Protein AF-A0A815VWT4-F1 (afdb_monomer_lite)

Secondary structure (DSSP, 8-state):
-------SSS---------------------------S------HHHHHHHHHTT-TTEEEE-TT--S---GGGGSEEEEEEE-TTS-EEEEEEEEEETTT--EEE--TTS-SHHHHHHHHHHS-------------------------S--------HHHHHHHHHHHHHHHHHTT--GGGGG-HHHHHHHHHHTT----HHHHSPPHHHHHHHHHHHHT-

Foldseek 3Di:
DAAADDDPDDDRDDDDDDPDDDDDDDDDDDPDDDDDDDPDPDDDLVNQVVCVVNVPPQKWFDDVPPPDDDDPLCVQKGFIWGQDPVRDTHTDPQWMAGLQPRRIDGDDVPVDCVVSVVCSCVRPVPPDPDDDDDDDDDDDDPPVPPVGSIDPPPPPDDPVRVVVVVVVLVCVCVVVVHDPCVSVDPVSNVVVVVVVVDPDDPVVVDDDPVVVVVVVVVVVVD

Sequence (222 aa):
MTFVSFGSDDDIYLLSTTHLNDTSDSSTNCLVNDLTSSSSNCYTLEQLKYFFFKKDQSVCLDNKNSTKPLASWWRSFGYVTVKNKKNELEQINGFISCFKCYHVFRYESASGTKHFIEHADRCFPLSSSNPASDERNDSKLVQYKLNQVGFRRKAKLTFKQKNELKEVHAQWICTDFRPFTILEDYGFEHLANIAEHGLVDAKELLPSWHTVTHNVDDLAAK

Structure (mmCIF, N/CA/C/O backbone):
data_AF-A0A815VWT4-F1
#
_entry.id   AF-A0A815VWT4-F1
#
loop_
_atom_site.group_PDB
_atom_site.id
_atom_site.type_symbol
_atom_site.label_atom_id
_atom_site.label_alt_id
_atom_site.label_comp_id
_atom_site.label_asym_id
_atom_site.label_entity_id
_atom_site.label_seq_id
_atom_site.pdbx_PDB_ins_code
_atom_site.Cartn_x
_atom_site.Cartn_y
_atom_site.Cartn_z
_atom_site.occupancy
_atom_site.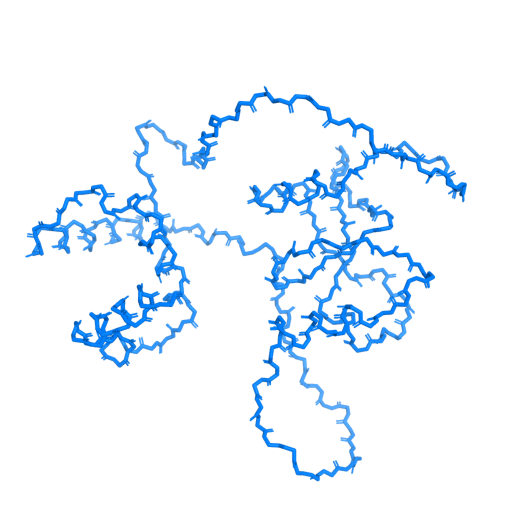B_iso_or_equiv
_atom_site.auth_seq_id
_atom_site.auth_comp_id
_atom_site.auth_asym_id
_atom_site.auth_atom_id
_atom_site.pdbx_PDB_model_num
ATOM 1 N N . MET A 1 1 ? -4.062 3.287 -10.348 1.00 41.12 1 MET A N 1
ATOM 2 C CA . MET A 1 1 ? -4.387 2.044 -11.042 1.00 41.12 1 MET A CA 1
ATOM 3 C C . MET A 1 1 ? -4.668 1.007 -9.971 1.00 41.12 1 MET A C 1
ATOM 5 O O . MET A 1 1 ? -3.753 0.407 -9.434 1.00 41.12 1 MET A O 1
ATOM 9 N N . THR A 1 2 ? -5.937 0.902 -9.571 1.00 32.56 2 THR A N 1
ATOM 10 C CA . THR A 1 2 ? -6.349 0.103 -8.411 1.00 32.56 2 THR A CA 1
ATOM 11 C C . THR A 1 2 ? -6.921 -1.222 -8.898 1.00 32.56 2 THR A C 1
ATOM 13 O O . THR A 1 2 ? -7.809 -1.224 -9.749 1.00 32.56 2 THR A O 1
ATOM 16 N N . PHE A 1 3 ? -6.436 -2.337 -8.358 1.00 40.53 3 PHE A N 1
ATOM 17 C CA . PHE A 1 3 ? -6.826 -3.682 -8.780 1.00 40.53 3 PHE A CA 1
ATOM 18 C C . PHE A 1 3 ? -8.197 -4.115 -8.250 1.00 40.53 3 PHE A C 1
ATOM 20 O O . PHE A 1 3 ? -8.562 -3.837 -7.102 1.00 40.53 3 PHE A O 1
ATOM 27 N N . VAL A 1 4 ? -8.946 -4.821 -9.100 1.00 36.34 4 VAL A N 1
ATOM 28 C CA . VAL A 1 4 ? -10.247 -5.433 -8.806 1.00 36.34 4 VAL A CA 1
ATOM 29 C C . VAL A 1 4 ? -10.156 -6.908 -9.199 1.00 36.34 4 VAL A C 1
ATOM 31 O O . VAL A 1 4 ? -9.892 -7.201 -10.359 1.00 36.34 4 VAL A O 1
ATOM 34 N N . SER A 1 5 ? -10.370 -7.813 -8.241 1.00 39.03 5 SER A N 1
ATOM 35 C CA . SER A 1 5 ? -10.549 -9.250 -8.496 1.00 39.03 5 SER A CA 1
ATOM 36 C C . SER A 1 5 ? -12.041 -9.559 -8.694 1.00 39.03 5 SER A C 1
ATOM 38 O O . SER A 1 5 ? -12.894 -8.873 -8.119 1.00 39.03 5 SER A O 1
ATOM 40 N N . PHE A 1 6 ? -12.354 -10.541 -9.543 1.00 39.56 6 PHE A N 1
ATOM 41 C CA . PHE A 1 6 ? -13.714 -10.881 -9.969 1.00 39.56 6 PHE A CA 1
ATOM 42 C C . PHE A 1 6 ? -14.210 -12.149 -9.273 1.00 39.56 6 PHE A C 1
ATOM 44 O O . PHE A 1 6 ? -13.951 -13.255 -9.732 1.00 39.56 6 PHE A O 1
ATOM 51 N N . GLY A 1 7 ? -14.959 -11.971 -8.184 1.00 34.47 7 GLY A N 1
ATOM 52 C CA . GLY A 1 7 ? -15.867 -12.992 -7.665 1.00 34.47 7 GLY A CA 1
ATOM 53 C C . GLY A 1 7 ? -17.255 -12.822 -8.280 1.00 34.47 7 GLY A C 1
ATOM 54 O O . GLY A 1 7 ? -17.713 -11.695 -8.478 1.00 34.47 7 GLY A O 1
ATOM 55 N N . SER A 1 8 ? -17.904 -13.933 -8.616 1.00 47.38 8 SER A N 1
ATOM 56 C CA . SER A 1 8 ? -19.340 -13.985 -8.889 1.00 47.38 8 SER A CA 1
ATOM 57 C C . SER A 1 8 ? -20.104 -13.673 -7.597 1.00 47.38 8 SER A C 1
ATOM 59 O O . SER A 1 8 ? -19.872 -14.338 -6.592 1.00 47.38 8 SER A O 1
ATOM 61 N N . ASP A 1 9 ? -21.001 -12.690 -7.671 1.00 47.34 9 ASP A N 1
ATOM 62 C CA . ASP A 1 9 ? -21.923 -12.176 -6.645 1.00 47.34 9 ASP A CA 1
ATOM 63 C C . ASP A 1 9 ? -21.444 -10.968 -5.807 1.00 47.34 9 ASP A C 1
ATOM 65 O O . ASP A 1 9 ? -20.288 -10.840 -5.410 1.00 47.34 9 ASP A O 1
ATOM 69 N N . ASP A 1 10 ? -22.382 -10.033 -5.619 1.00 49.41 10 ASP A N 1
ATOM 70 C CA . ASP A 1 10 ? -22.262 -8.567 -5.504 1.00 49.41 10 ASP A CA 1
ATOM 71 C C . ASP A 1 10 ? -21.474 -7.942 -4.331 1.00 49.41 10 ASP A C 1
ATOM 73 O O . ASP A 1 10 ? -21.589 -6.737 -4.097 1.00 49.41 10 ASP A O 1
ATOM 77 N N . ASP A 1 11 ? -20.585 -8.666 -3.654 1.00 35.16 11 ASP A N 1
ATOM 78 C CA . ASP A 1 11 ? -19.715 -8.073 -2.636 1.00 35.16 11 ASP A CA 1
ATOM 79 C C . ASP A 1 11 ? -18.228 -8.382 -2.861 1.00 35.16 11 ASP A C 1
ATOM 81 O O . ASP A 1 11 ? -17.738 -9.504 -2.742 1.00 35.16 11 ASP A O 1
ATOM 85 N N . ILE A 1 12 ? -17.465 -7.321 -3.147 1.00 37.62 12 ILE A N 1
ATOM 86 C CA . ILE A 1 12 ? -16.005 -7.369 -3.279 1.00 37.62 12 ILE A CA 1
ATOM 87 C C . ILE A 1 12 ? -15.392 -7.485 -1.877 1.00 37.62 12 ILE A C 1
ATOM 89 O O . ILE A 1 12 ? -15.124 -6.471 -1.223 1.00 37.62 12 ILE A O 1
ATOM 93 N N . TYR A 1 13 ? -15.118 -8.711 -1.435 1.00 33.31 13 TYR A N 1
ATOM 94 C CA . TYR A 1 13 ? -14.307 -8.986 -0.249 1.00 33.31 13 TYR A CA 1
ATOM 95 C C . TYR A 1 13 ? -12.890 -9.427 -0.635 1.00 33.31 13 TYR A C 1
ATOM 97 O O . TYR A 1 13 ? -12.688 -10.242 -1.529 1.00 33.31 13 TYR A O 1
ATOM 105 N N . LEU A 1 14 ? -11.887 -8.885 0.065 1.00 30.89 14 LEU A N 1
ATOM 106 C CA . LEU A 1 14 ? -10.519 -9.402 0.035 1.00 30.89 14 LEU A CA 1
ATOM 107 C C . LEU A 1 14 ? -10.457 -10.651 0.921 1.00 30.89 14 LEU A C 1
ATOM 109 O O . LEU A 1 14 ? -10.442 -10.526 2.146 1.00 30.89 14 LEU A O 1
ATOM 113 N N . LEU A 1 15 ? -10.396 -11.836 0.322 1.00 28.62 15 LEU A N 1
ATOM 114 C CA . LEU A 1 15 ? -10.060 -13.066 1.036 1.00 28.62 15 LEU A CA 1
ATOM 115 C C . LEU A 1 15 ? -8.645 -13.494 0.652 1.00 28.62 15 LEU A C 1
ATOM 117 O O . LEU A 1 15 ? -8.343 -13.729 -0.510 1.00 28.62 15 LEU A O 1
ATOM 121 N N . SER A 1 16 ? -7.781 -13.578 1.661 1.00 31.23 16 SER A N 1
ATOM 122 C CA . SER A 1 16 ? -6.483 -14.239 1.579 1.00 31.23 16 SER A CA 1
ATOM 123 C C . SER A 1 16 ? -6.610 -15.557 2.337 1.00 31.23 16 SER A C 1
ATOM 125 O O . SER A 1 16 ? -6.820 -15.563 3.553 1.00 31.23 16 SER A O 1
ATOM 127 N N . THR A 1 17 ? -6.562 -16.668 1.607 1.00 26.98 17 THR A N 1
ATOM 128 C CA . THR A 1 17 ? -6.471 -18.023 2.155 1.00 26.98 17 THR A CA 1
ATOM 129 C C . THR A 1 17 ? -5.009 -18.347 2.427 1.00 26.98 17 THR A C 1
ATOM 131 O O . THR A 1 17 ? -4.225 -18.521 1.498 1.00 26.98 17 THR A O 1
ATOM 134 N N . THR A 1 18 ? -4.640 -18.453 3.701 1.00 34.97 18 THR A N 1
ATOM 135 C CA . THR A 1 18 ? -3.378 -19.067 4.124 1.00 34.97 18 THR A CA 1
ATOM 136 C C . THR A 1 18 ? -3.649 -20.491 4.591 1.00 34.97 18 THR A C 1
ATOM 138 O O . THR A 1 18 ? -4.353 -20.684 5.581 1.00 34.97 18 THR A O 1
ATOM 141 N N . HIS A 1 19 ? -3.046 -21.474 3.923 1.00 32.22 19 HIS A N 1
ATOM 142 C CA . HIS A 1 19 ? -2.706 -22.744 4.559 1.00 32.22 19 HIS A CA 1
ATOM 143 C C . HIS A 1 19 ? -1.563 -22.459 5.542 1.00 32.22 19 HIS A C 1
ATOM 145 O O . HIS A 1 19 ? -0.426 -22.238 5.129 1.00 32.22 19 HIS A O 1
ATOM 151 N N . LEU A 1 20 ? -1.879 -22.398 6.834 1.00 33.19 20 LEU A N 1
ATOM 152 C CA . LEU A 1 20 ? -0.892 -22.407 7.909 1.00 33.19 20 LEU A CA 1
ATOM 153 C C . LEU A 1 20 ? -0.905 -23.807 8.513 1.00 33.19 20 LEU A C 1
ATOM 155 O O . LEU A 1 20 ? -1.917 -24.246 9.049 1.00 33.19 20 LEU A O 1
ATOM 159 N N . ASN A 1 21 ? 0.215 -24.509 8.361 1.00 32.03 21 ASN A N 1
ATOM 160 C CA . ASN A 1 21 ? 0.492 -25.716 9.118 1.00 32.03 21 ASN A CA 1
ATOM 161 C C . ASN A 1 21 ? 0.749 -25.309 10.570 1.00 32.03 21 ASN A C 1
ATOM 163 O O . ASN A 1 21 ? 1.635 -24.496 10.841 1.00 32.03 21 ASN A O 1
ATOM 167 N N . ASP A 1 22 ? -0.036 -25.883 11.476 1.00 33.56 22 ASP A N 1
ATOM 168 C CA . ASP A 1 22 ? 0.174 -25.806 12.912 1.00 33.56 22 ASP A CA 1
ATOM 169 C C . ASP A 1 22 ? 1.473 -26.530 13.281 1.00 33.56 22 ASP A C 1
ATOM 171 O O . ASP A 1 22 ? 1.581 -27.751 13.178 1.00 33.56 22 ASP A O 1
ATOM 175 N N . THR A 1 23 ? 2.448 -25.774 13.772 1.00 33.34 23 THR A N 1
ATOM 176 C CA . THR A 1 23 ? 3.448 -26.292 14.708 1.00 33.34 23 THR A CA 1
ATOM 177 C C . THR A 1 23 ? 3.484 -25.357 15.903 1.00 33.34 23 THR A C 1
ATOM 179 O O . THR A 1 23 ? 3.999 -24.242 15.833 1.00 33.34 23 THR A O 1
ATOM 182 N N . SER A 1 24 ? 2.848 -25.824 16.972 1.00 50.84 24 SER A N 1
ATOM 183 C CA . SER A 1 24 ? 2.850 -25.271 18.319 1.00 50.84 24 SER A CA 1
ATOM 184 C C . SER A 1 24 ? 4.233 -25.367 18.959 1.00 50.84 24 SER A C 1
ATOM 186 O O . SER A 1 24 ? 4.848 -26.424 18.867 1.00 50.84 24 SER A O 1
ATOM 188 N N . ASP A 1 25 ? 4.661 -24.273 19.597 1.00 34.09 25 ASP A N 1
ATOM 189 C CA . ASP A 1 25 ? 5.544 -24.140 20.778 1.00 34.09 25 ASP A CA 1
ATOM 190 C C . ASP A 1 25 ? 6.179 -22.729 20.710 1.00 34.09 25 ASP A C 1
ATOM 192 O O . ASP A 1 25 ? 6.555 -22.277 19.638 1.00 34.09 25 ASP A O 1
ATOM 196 N N . SER A 1 26 ? 6.373 -21.911 21.745 1.00 36.81 26 SER A N 1
ATOM 197 C CA . SER A 1 26 ? 6.180 -21.990 23.188 1.00 36.81 26 SER A CA 1
ATOM 198 C C . SER A 1 26 ? 6.468 -20.577 23.751 1.00 36.81 26 SER A C 1
ATO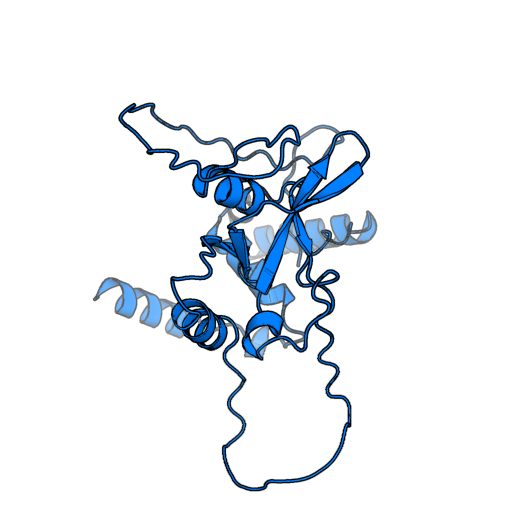M 200 O O . SER A 1 26 ? 7.386 -19.900 23.294 1.00 36.81 26 SER A O 1
ATOM 202 N N . SER A 1 27 ? 5.697 -20.162 24.762 1.00 36.34 27 SER A N 1
ATOM 203 C CA . SER A 1 27 ? 6.053 -19.211 25.838 1.00 36.34 27 SER A CA 1
ATOM 204 C C . SER A 1 27 ? 6.487 -17.768 25.497 1.00 36.34 27 SER A C 1
ATOM 206 O O . SER A 1 27 ? 7.673 -17.447 25.456 1.00 36.34 27 SER A O 1
ATOM 208 N N . THR A 1 28 ? 5.531 -16.830 25.450 1.00 38.91 28 THR A N 1
ATOM 209 C CA . THR A 1 28 ? 5.793 -15.392 25.675 1.00 38.91 28 THR A CA 1
ATOM 210 C C . THR A 1 28 ? 5.440 -14.989 27.106 1.00 38.91 28 THR A C 1
ATOM 212 O O . THR A 1 28 ? 4.271 -14.966 27.485 1.00 38.91 28 THR A O 1
ATOM 215 N N . ASN A 1 29 ? 6.463 -14.637 27.889 1.00 35.88 29 ASN A N 1
ATOM 216 C CA . ASN A 1 29 ? 6.334 -14.041 29.218 1.00 35.88 29 ASN A CA 1
ATOM 217 C C . ASN A 1 29 ? 5.645 -12.667 29.137 1.00 35.88 29 ASN A C 1
ATOM 219 O O . ASN A 1 29 ? 6.228 -11.688 28.665 1.00 35.88 29 ASN A O 1
ATOM 223 N N . CYS A 1 30 ? 4.419 -12.581 29.650 1.00 32.53 30 CYS A N 1
ATOM 224 C CA . CYS A 1 30 ? 3.750 -11.321 29.952 1.00 32.53 30 CYS A CA 1
ATOM 225 C C . CYS A 1 30 ? 4.297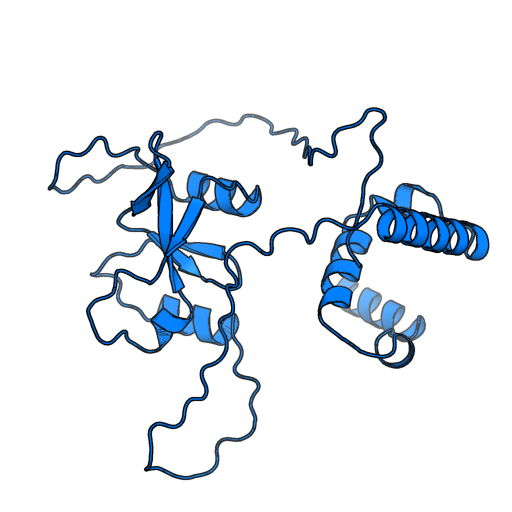 -10.780 31.281 1.00 32.53 30 CYS A C 1
ATOM 227 O O . CYS A 1 30 ? 3.799 -11.123 32.349 1.00 32.53 30 CYS A O 1
ATOM 229 N N . LEU A 1 31 ? 5.340 -9.948 31.231 1.00 37.25 31 LEU A N 1
ATOM 230 C CA . LEU A 1 31 ? 5.751 -9.160 32.394 1.00 37.25 31 LEU A CA 1
ATOM 231 C C . LEU A 1 31 ? 4.779 -7.989 32.562 1.00 37.25 31 LEU A C 1
ATOM 233 O O . LEU A 1 31 ? 4.829 -7.004 31.825 1.00 37.25 31 LEU A O 1
ATOM 237 N N . VAL A 1 32 ? 3.867 -8.156 33.516 1.00 42.44 32 VAL A N 1
ATOM 238 C CA . VAL A 1 32 ? 2.930 -7.144 33.998 1.00 42.44 32 VAL A CA 1
ATOM 239 C C . VAL A 1 32 ? 3.641 -6.331 35.074 1.00 42.44 32 VAL A C 1
ATOM 241 O O . VAL A 1 32 ? 4.009 -6.888 36.101 1.00 42.44 32 VAL A O 1
ATOM 244 N N . ASN A 1 33 ? 3.802 -5.028 34.851 1.00 40.50 33 ASN A N 1
ATOM 245 C CA . ASN A 1 33 ? 3.995 -4.064 35.931 1.00 40.50 33 ASN A CA 1
ATOM 246 C C . ASN A 1 33 ? 2.849 -3.037 35.868 1.00 40.50 33 ASN A C 1
ATOM 248 O O . ASN A 1 33 ? 2.649 -2.386 34.842 1.00 40.50 33 ASN A O 1
ATOM 252 N N . ASP A 1 34 ? 2.104 -2.986 36.975 1.00 39.66 34 ASP A N 1
ATOM 253 C CA . ASP A 1 34 ? 1.100 -2.023 37.469 1.00 39.66 34 ASP A CA 1
ATOM 254 C C . ASP A 1 34 ? 1.209 -0.568 36.932 1.00 39.66 34 ASP A C 1
ATOM 256 O O . ASP A 1 34 ? 2.307 -0.083 36.683 1.00 3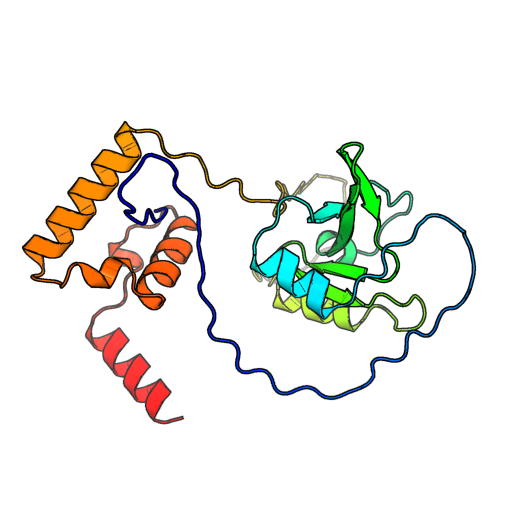9.66 34 ASP A O 1
ATOM 260 N N . LEU A 1 35 ? 0.173 0.272 36.759 1.00 36.62 35 LEU A N 1
ATOM 261 C CA . LEU A 1 35 ? -1.201 0.360 37.274 1.00 36.62 35 LEU A CA 1
ATOM 262 C C . LEU A 1 35 ? -2.121 1.020 36.219 1.00 36.62 35 LEU A C 1
ATOM 264 O O . LEU A 1 35 ? -1.814 2.096 35.709 1.00 36.62 35 LEU A O 1
ATOM 268 N N . THR A 1 36 ? -3.293 0.435 35.970 1.00 37.47 36 THR A N 1
ATOM 269 C CA . THR A 1 36 ? -4.644 1.043 36.060 1.00 37.47 36 THR A CA 1
ATOM 270 C C . THR A 1 36 ? -5.632 0.081 35.409 1.00 37.47 36 THR A C 1
ATOM 272 O O . THR A 1 36 ? -5.557 -0.246 34.229 1.00 37.47 36 THR A O 1
ATOM 275 N N . SER A 1 37 ? -6.542 -0.427 36.230 1.00 43.72 37 SER A N 1
ATOM 276 C CA . SER A 1 37 ? -7.566 -1.409 35.902 1.00 43.72 37 SER A CA 1
ATOM 277 C C . SER A 1 37 ? -8.653 -0.815 35.001 1.00 43.72 37 SER A C 1
ATOM 279 O O . SER A 1 37 ? -9.722 -0.422 35.465 1.00 43.72 37 SER A O 1
ATOM 281 N N . SER A 1 38 ? -8.387 -0.771 33.702 1.00 48.44 38 SER A N 1
ATOM 282 C CA . SER A 1 38 ? -9.406 -0.937 32.669 1.00 48.44 38 SER A CA 1
ATOM 283 C C . SER A 1 38 ? -9.233 -2.331 32.065 1.00 48.44 38 SER A C 1
ATOM 285 O O . SER A 1 38 ? -8.170 -2.932 32.173 1.00 48.44 38 SER A O 1
ATOM 287 N N . SER A 1 39 ? -10.301 -2.885 31.498 1.00 49.56 39 SER A N 1
ATOM 288 C CA . SER A 1 39 ? -10.342 -4.179 30.807 1.00 49.56 39 SER A CA 1
ATOM 289 C C . SER A 1 39 ? -9.326 -4.196 29.648 1.00 49.56 39 SER A C 1
ATOM 291 O O . SER A 1 39 ? -9.679 -3.959 28.492 1.00 49.56 39 SER A O 1
ATOM 293 N N . SER A 1 40 ? -8.049 -4.415 29.957 1.00 58.41 40 SER A N 1
ATOM 294 C CA . SER A 1 40 ? -6.962 -4.333 28.996 1.00 58.41 40 SER A CA 1
ATOM 295 C C . SER A 1 40 ? -6.939 -5.628 28.203 1.00 58.41 40 SER A C 1
ATOM 297 O O . SER A 1 40 ? -6.455 -6.670 28.638 1.00 58.41 40 SER A O 1
ATOM 299 N N . ASN A 1 41 ? -7.519 -5.574 27.008 1.00 70.75 41 ASN A N 1
ATOM 300 C CA . ASN A 1 41 ? -7.247 -6.593 26.011 1.00 70.75 41 ASN A CA 1
ATOM 301 C C . ASN A 1 41 ? -5.723 -6.612 25.806 1.00 70.75 41 ASN A C 1
ATOM 303 O O . ASN A 1 41 ? -5.137 -5.622 25.365 1.00 70.75 41 ASN A O 1
ATOM 307 N N . CYS A 1 42 ? -5.067 -7.699 26.213 1.00 81.56 42 CYS A N 1
ATOM 308 C CA . CYS A 1 42 ? -3.630 -7.855 26.047 1.00 81.56 42 CYS A CA 1
ATOM 309 C C . CYS A 1 42 ? -3.360 -8.157 24.571 1.00 81.56 42 CYS A C 1
ATOM 311 O O . CYS A 1 42 ? -3.731 -9.222 24.083 1.00 81.56 42 CYS A O 1
ATOM 313 N N . TYR A 1 43 ? -2.759 -7.203 23.861 1.00 85.88 43 TYR A N 1
ATOM 314 C CA . TYR A 1 43 ? -2.356 -7.385 22.471 1.00 85.88 43 TYR A CA 1
ATOM 315 C C . TYR A 1 43 ? -0.878 -7.761 22.396 1.00 85.88 43 TYR A C 1
ATOM 317 O O . TYR A 1 43 ? -0.029 -7.088 22.987 1.00 85.88 43 TYR A O 1
ATOM 325 N N . THR A 1 44 ? -0.561 -8.807 21.637 1.00 90.31 44 THR A N 1
ATOM 326 C CA . THR A 1 44 ? 0.825 -9.147 21.298 1.00 90.31 44 THR A CA 1
ATOM 327 C C . THR A 1 44 ? 1.303 -8.352 20.084 1.00 90.31 44 THR A C 1
ATOM 329 O O . THR A 1 44 ? 0.509 -7.848 19.282 1.00 90.31 44 THR A O 1
ATOM 332 N N . LEU A 1 45 ? 2.622 -8.247 19.914 1.00 88.00 45 LEU A N 1
ATOM 333 C CA . LEU A 1 45 ? 3.213 -7.569 18.760 1.00 88.00 45 LEU A CA 1
ATOM 334 C C . LEU A 1 45 ? 2.776 -8.230 17.442 1.00 88.00 45 LEU A C 1
ATOM 336 O O . LEU A 1 45 ? 2.523 -7.548 16.450 1.00 88.00 45 LEU A O 1
ATOM 340 N N . GLU A 1 46 ? 2.671 -9.555 17.444 1.00 88.25 46 GLU A N 1
ATOM 341 C CA . GLU A 1 46 ? 2.268 -10.386 16.312 1.00 88.25 46 GLU A CA 1
ATOM 342 C C . GLU A 1 46 ? 0.809 -10.122 15.933 1.00 88.25 46 GLU A C 1
ATOM 344 O O . GLU A 1 46 ? 0.510 -9.950 14.751 1.00 88.25 46 GLU A O 1
ATOM 349 N N . GLN A 1 47 ? -0.082 -10.000 16.922 1.00 88.38 47 GLN A N 1
ATOM 350 C CA . GLN A 1 47 ? -1.484 -9.642 16.692 1.00 88.38 47 GLN A CA 1
ATOM 351 C C . GLN A 1 47 ? -1.604 -8.254 16.059 1.00 88.38 47 GLN A C 1
ATOM 353 O O . GLN A 1 47 ? -2.326 -8.082 15.079 1.00 88.38 47 GLN A O 1
ATOM 358 N N . LEU A 1 48 ? -0.851 -7.269 16.556 1.00 88.81 48 LEU A N 1
ATOM 359 C CA . LEU A 1 48 ? -0.864 -5.921 15.982 1.00 88.81 48 LEU A CA 1
ATOM 360 C C . LEU A 1 48 ? -0.320 -5.903 14.555 1.00 88.81 48 LEU A C 1
ATOM 362 O O . LEU A 1 48 ? -0.958 -5.334 13.669 1.00 88.81 48 LEU A O 1
ATOM 366 N N . LYS A 1 49 ? 0.807 -6.577 14.303 1.00 86.69 49 LYS A N 1
ATOM 367 C CA . LYS A 1 49 ? 1.355 -6.740 12.947 1.00 86.69 49 LYS A CA 1
ATOM 368 C C . LYS A 1 49 ? 0.333 -7.376 12.008 1.00 86.69 49 LYS A C 1
ATOM 370 O O . LYS A 1 49 ? 0.171 -6.908 10.884 1.00 86.69 49 LYS A O 1
ATOM 375 N N . TYR A 1 50 ? -0.382 -8.394 12.478 1.00 85.56 50 TYR A N 1
ATOM 376 C CA . TYR A 1 50 ? -1.430 -9.054 11.712 1.00 85.56 50 TYR A CA 1
ATOM 377 C C . TYR A 1 50 ? -2.600 -8.118 11.386 1.00 85.56 50 TYR A C 1
ATOM 379 O O . TYR A 1 50 ? -3.036 -8.076 10.235 1.00 85.56 50 TYR A O 1
ATOM 387 N N . PHE A 1 51 ? -3.075 -7.321 12.348 1.00 86.38 51 PHE A N 1
ATOM 388 C CA . PHE A 1 51 ? -4.144 -6.349 12.099 1.00 86.38 51 PHE A CA 1
ATOM 389 C C . PHE A 1 51 ? -3.741 -5.285 11.073 1.00 86.38 51 PHE A C 1
ATOM 391 O O . PHE A 1 51 ? -4.518 -4.986 10.161 1.00 86.38 51 PHE A O 1
ATOM 398 N N . PHE A 1 52 ? -2.512 -4.762 11.162 1.00 81.56 52 PHE A N 1
ATOM 399 C CA . PHE A 1 52 ? -1.990 -3.825 10.163 1.00 81.56 52 PHE A CA 1
ATOM 400 C C . PHE A 1 52 ? -1.827 -4.484 8.789 1.00 81.56 52 PHE A C 1
ATOM 402 O O . PHE A 1 52 ? -2.204 -3.883 7.781 1.00 81.56 52 PHE A O 1
ATOM 409 N N . PHE A 1 53 ? -1.343 -5.729 8.737 1.00 77.94 53 PHE A N 1
ATOM 410 C CA . PHE A 1 53 ? -1.203 -6.488 7.492 1.00 77.94 53 PHE A CA 1
ATOM 411 C C . PHE A 1 53 ? -2.557 -6.729 6.813 1.00 77.94 53 PHE A C 1
ATOM 413 O O . PHE A 1 53 ? -2.706 -6.484 5.615 1.00 77.94 53 PHE A O 1
ATOM 420 N N . LYS A 1 54 ? -3.577 -7.124 7.585 1.00 78.25 54 LYS A N 1
ATOM 421 C CA . LYS A 1 54 ? -4.945 -7.327 7.090 1.00 78.25 54 LYS A CA 1
ATOM 422 C C . LYS A 1 54 ? -5.709 -6.035 6.800 1.00 78.25 54 LYS A C 1
ATOM 424 O O . LYS A 1 54 ? -6.813 -6.106 6.261 1.00 78.25 54 LYS A O 1
ATOM 429 N N . LYS A 1 55 ? -5.134 -4.867 7.108 1.00 74.81 55 LYS A N 1
ATOM 430 C CA . LYS A 1 55 ? -5.784 -3.553 6.976 1.00 74.81 55 LYS A CA 1
ATOM 431 C C . LYS A 1 55 ? -7.121 -3.503 7.724 1.00 74.81 55 LYS A C 1
ATOM 433 O O . LYS A 1 55 ? -8.095 -2.934 7.224 1.00 74.81 55 LYS A O 1
ATOM 438 N N . ASP A 1 56 ? -7.164 -4.117 8.905 1.00 78.75 56 ASP A N 1
ATOM 439 C CA . ASP A 1 56 ? -8.358 -4.103 9.742 1.00 78.75 56 ASP A CA 1
ATOM 440 C C . ASP A 1 56 ? -8.676 -2.659 10.170 1.00 78.75 56 ASP A C 1
ATOM 442 O O . ASP A 1 56 ? -7.810 -1.914 10.628 1.00 78.75 56 ASP A O 1
ATOM 446 N N . GLN A 1 57 ? -9.933 -2.249 10.002 1.00 76.06 57 GLN A N 1
ATOM 447 C CA . GLN A 1 57 ? -10.412 -0.914 10.367 1.00 76.06 57 GLN A CA 1
ATOM 448 C C . GLN A 1 57 ? -10.552 -0.716 11.883 1.00 76.06 57 GLN A C 1
ATOM 450 O O . GLN A 1 57 ? -10.873 0.397 12.327 1.00 76.06 57 GLN A O 1
ATOM 455 N N . SER A 1 58 ? -10.355 -1.784 12.659 1.00 80.56 58 SER A N 1
ATOM 456 C CA . SER A 1 58 ? -10.341 -1.762 14.117 1.00 80.56 58 SER A CA 1
ATOM 457 C C . SER A 1 58 ? -9.087 -1.089 14.683 1.00 80.56 58 SER A C 1
ATOM 459 O O . SER A 1 58 ? -9.193 -0.467 15.737 1.00 80.56 58 SER A O 1
ATOM 461 N N . VAL A 1 59 ? -7.944 -1.121 13.981 1.00 84.50 59 VAL A N 1
ATOM 462 C CA . VAL A 1 59 ? -6.662 -0.580 14.469 1.00 84.50 59 VAL A CA 1
ATOM 463 C C . VAL A 1 59 ? -6.297 0.716 13.750 1.00 84.50 59 VAL A C 1
ATOM 465 O O . VAL A 1 59 ? -6.222 0.765 12.528 1.00 84.50 59 VAL A O 1
ATOM 468 N N . CYS A 1 60 ? -6.053 1.788 14.497 1.00 85.75 60 CYS A N 1
ATOM 469 C CA . CYS A 1 60 ? -5.732 3.117 13.976 1.00 85.75 60 CYS A CA 1
ATOM 470 C C . CYS A 1 60 ? -4.432 3.661 14.581 1.00 85.75 60 CYS A C 1
ATOM 472 O O . CYS A 1 60 ? -4.031 3.273 15.676 1.00 85.75 60 CYS A O 1
ATOM 474 N N . LEU A 1 61 ? -3.788 4.597 13.880 1.00 87.94 61 LEU A N 1
ATOM 475 C CA . LEU A 1 61 ? -2.660 5.364 14.413 1.00 87.94 61 LEU A CA 1
ATOM 476 C C . LEU A 1 61 ? -3.137 6.749 14.833 1.00 87.94 61 LEU A C 1
ATOM 478 O O . LEU A 1 61 ? -3.743 7.452 14.019 1.00 87.94 61 LEU A O 1
ATOM 482 N N . ASP A 1 62 ? -2.832 7.147 16.066 1.00 84.31 62 ASP A N 1
ATOM 483 C CA . ASP A 1 62 ? -3.151 8.481 16.575 1.00 84.31 62 ASP A CA 1
ATOM 484 C C . ASP A 1 62 ? -1.906 9.201 17.115 1.00 84.31 62 ASP A C 1
ATOM 486 O O . ASP A 1 62 ? -1.020 8.599 17.723 1.00 84.31 62 ASP A O 1
ATOM 490 N N . ASN A 1 63 ? -1.844 10.511 16.876 1.00 78.75 63 ASN A N 1
ATOM 491 C CA . ASN A 1 63 ? -0.819 11.423 17.401 1.00 78.75 63 ASN A CA 1
ATOM 492 C C . ASN A 1 63 ? -1.436 12.587 18.201 1.00 78.75 63 ASN A C 1
ATOM 494 O O . ASN A 1 63 ? -0.725 13.452 18.709 1.00 78.75 63 ASN A O 1
ATOM 498 N N . LYS A 1 64 ? -2.770 12.658 18.295 1.00 65.00 64 LYS A N 1
ATOM 499 C CA . LYS A 1 64 ? -3.478 13.832 18.826 1.00 65.00 64 LYS A CA 1
ATOM 500 C C . LYS A 1 64 ? -3.296 14.042 20.328 1.00 65.00 64 LYS A C 1
ATOM 502 O O . LYS A 1 64 ? -3.424 15.172 20.783 1.00 65.00 64 LYS A O 1
ATOM 507 N N . ASN A 1 65 ? -2.951 13.000 21.081 1.00 58.22 65 ASN A N 1
ATOM 508 C CA . ASN A 1 65 ? -2.836 13.080 22.541 1.00 58.22 65 ASN A CA 1
ATOM 509 C C . ASN A 1 65 ? -1.450 13.491 23.056 1.00 58.22 65 ASN A C 1
ATOM 511 O O . ASN A 1 65 ? -1.238 13.535 24.268 1.00 58.22 65 ASN A O 1
ATOM 515 N N . SER A 1 66 ? -0.502 13.837 22.183 1.00 57.34 66 SER A N 1
ATOM 516 C CA . SER A 1 66 ? 0.771 14.376 22.653 1.00 57.34 66 SER A CA 1
ATOM 517 C C . SER A 1 66 ? 0.655 15.864 22.993 1.00 57.34 66 SER A C 1
ATOM 519 O O . SER A 1 66 ? 0.874 16.742 22.160 1.00 57.34 66 SER A O 1
ATOM 521 N N . THR A 1 67 ? 0.389 16.162 24.258 1.00 53.78 67 THR A N 1
ATOM 522 C CA . THR A 1 67 ? 0.392 17.520 24.827 1.00 53.78 67 THR A CA 1
ATOM 523 C C . THR A 1 67 ? 1.793 18.119 25.027 1.00 53.78 67 THR A C 1
ATOM 525 O O . THR A 1 67 ? 1.918 19.205 25.590 1.00 53.78 67 THR A O 1
ATOM 528 N N . LYS A 1 68 ? 2.868 17.455 24.579 1.00 56.50 68 LYS A N 1
ATOM 529 C CA . LYS A 1 68 ? 4.255 17.923 24.746 1.00 56.50 68 LYS A CA 1
ATOM 530 C C . LYS A 1 68 ? 4.928 18.185 23.394 1.00 56.50 68 LYS A C 1
ATOM 532 O O . LYS A 1 68 ? 4.583 17.517 22.420 1.00 56.50 68 LYS A O 1
ATOM 537 N N . PRO A 1 69 ? 5.885 19.134 23.314 1.00 48.25 69 PRO A N 1
ATOM 538 C CA . PRO A 1 69 ? 6.656 19.381 22.101 1.00 48.25 69 PRO A CA 1
ATOM 539 C C . PRO A 1 69 ? 7.452 18.117 21.754 1.00 48.25 69 PRO A C 1
ATOM 541 O O . PRO A 1 69 ? 8.443 17.772 22.393 1.00 48.25 69 PRO A O 1
ATOM 544 N N . LEU A 1 70 ? 6.927 17.381 20.779 1.00 65.12 70 LEU A N 1
ATOM 545 C CA . LEU A 1 70 ? 7.399 16.077 20.346 1.00 65.12 70 LEU A CA 1
ATOM 546 C C . LEU A 1 70 ? 8.795 16.195 19.731 1.00 65.12 70 LEU A C 1
ATOM 548 O O . LEU A 1 70 ? 9.015 16.997 18.821 1.00 65.12 70 LEU A O 1
ATOM 552 N N . ALA A 1 71 ? 9.722 15.356 20.198 1.00 72.75 71 ALA A N 1
ATOM 553 C CA . ALA A 1 71 ? 10.979 15.106 19.503 1.00 72.75 71 ALA A CA 1
ATOM 554 C C . ALA A 1 71 ? 10.708 14.860 18.006 1.00 72.75 71 ALA A C 1
ATOM 556 O O . ALA A 1 71 ? 9.714 14.225 17.653 1.00 72.75 71 ALA A O 1
ATOM 557 N N . SER A 1 72 ? 11.573 15.370 17.126 1.00 78.19 72 SER A N 1
ATOM 558 C CA . SER A 1 72 ? 11.343 15.429 15.671 1.00 78.19 72 SER A CA 1
ATOM 559 C C . SER A 1 72 ? 10.891 14.102 15.045 1.00 78.19 72 SER A C 1
ATOM 561 O O . SER A 1 72 ? 10.077 14.113 14.121 1.00 78.19 72 SER A O 1
ATOM 563 N N . TRP A 1 73 ? 11.356 12.968 15.578 1.00 82.50 73 TRP A N 1
ATOM 564 C CA . TRP A 1 73 ? 11.032 11.626 15.095 1.00 82.50 73 TRP A CA 1
ATOM 565 C C . TRP A 1 73 ? 9.556 11.245 15.261 1.00 82.50 73 TRP A C 1
ATOM 567 O O . TRP A 1 73 ? 9.027 10.523 14.425 1.00 82.50 73 TRP A O 1
ATOM 577 N N . TRP A 1 74 ? 8.837 11.778 16.249 1.00 86.44 74 TRP A N 1
ATOM 578 C CA . TRP A 1 74 ? 7.404 11.511 16.446 1.00 86.44 74 TRP A CA 1
ATOM 579 C C . TRP A 1 74 ? 6.504 12.032 15.321 1.00 86.44 74 TRP A C 1
ATOM 581 O O . TRP A 1 74 ? 5.326 11.691 15.251 1.00 86.44 74 TRP A O 1
ATOM 591 N N . ARG A 1 75 ? 7.036 12.843 14.403 1.00 84.12 75 ARG A N 1
ATOM 592 C CA . ARG A 1 75 ? 6.328 13.181 13.159 1.00 84.12 75 ARG A CA 1
ATOM 593 C C . ARG A 1 75 ? 6.128 11.950 12.266 1.00 84.12 75 ARG A C 1
ATOM 595 O O . ARG A 1 75 ? 5.206 11.933 11.456 1.00 84.12 75 ARG A O 1
ATOM 602 N N . SER A 1 76 ? 6.963 10.929 12.446 1.00 88.12 76 SER A N 1
ATOM 603 C CA . SER A 1 76 ? 6.981 9.690 11.667 1.00 88.12 76 SER A CA 1
ATOM 604 C C . SER A 1 76 ? 6.249 8.527 12.344 1.00 88.12 76 SER A C 1
ATOM 606 O O . SER A 1 76 ? 5.986 7.522 11.681 1.00 88.12 76 SER A O 1
ATOM 608 N N . PHE A 1 77 ? 5.879 8.654 13.624 1.00 90.81 77 PHE A N 1
ATOM 609 C CA . PHE A 1 77 ? 5.257 7.585 14.414 1.00 90.81 77 PHE A CA 1
ATOM 610 C C . PHE A 1 77 ? 3.996 8.051 15.136 1.00 90.81 77 PHE A C 1
ATOM 612 O O . PHE A 1 77 ? 3.887 9.204 15.543 1.00 90.81 77 PHE A O 1
ATOM 619 N N . GLY A 1 78 ? 3.062 7.126 15.335 1.00 90.75 78 GLY A N 1
ATOM 620 C CA . GLY A 1 78 ? 1.861 7.330 16.137 1.00 90.75 78 GLY A CA 1
ATOM 621 C C . GLY A 1 78 ? 1.668 6.208 17.145 1.00 90.75 78 GLY A C 1
ATOM 622 O O . GLY A 1 78 ? 2.229 5.117 17.000 1.00 90.75 78 GLY A O 1
ATOM 623 N N . TYR A 1 79 ? 0.852 6.473 18.157 1.00 91.25 79 TYR A N 1
ATOM 624 C CA . TYR A 1 79 ? 0.397 5.438 19.071 1.00 91.25 79 TYR A CA 1
ATOM 625 C C . TYR A 1 79 ? -0.566 4.494 18.360 1.00 91.25 79 TYR A C 1
ATOM 627 O O . TYR A 1 79 ? -1.383 4.921 17.538 1.00 91.25 79 TYR A O 1
ATOM 635 N N . VAL A 1 80 ? -0.470 3.209 18.692 1.00 92.00 80 VAL A N 1
ATOM 636 C CA . VAL A 1 80 ? -1.424 2.210 18.214 1.00 92.00 80 VAL A CA 1
ATOM 637 C C . VAL A 1 80 ? -2.700 2.341 19.040 1.00 92.00 80 VAL A C 1
ATOM 639 O O . VAL A 1 80 ? -2.656 2.325 20.267 1.00 92.00 80 VAL A O 1
ATOM 642 N N . THR A 1 81 ? -3.836 2.491 18.369 1.00 92.12 81 THR A N 1
ATOM 643 C CA . THR A 1 81 ? -5.160 2.597 18.991 1.00 92.12 81 THR A CA 1
ATOM 644 C C . THR A 1 81 ? -6.094 1.545 18.409 1.00 92.12 81 THR A C 1
ATOM 646 O O . THR A 1 81 ? -5.960 1.188 17.238 1.00 92.12 81 THR A O 1
ATOM 649 N N . VAL A 1 82 ? -7.044 1.055 19.199 1.00 90.19 82 VAL A N 1
ATOM 650 C CA . VAL A 1 82 ? -8.077 0.111 18.760 1.00 90.19 82 VAL A CA 1
ATOM 651 C C . VAL A 1 82 ? -9.454 0.681 19.045 1.00 90.19 82 VAL A C 1
ATOM 653 O O . VAL A 1 82 ? -9.678 1.298 20.083 1.00 90.19 82 VAL A O 1
ATOM 656 N N . LYS A 1 83 ? -10.395 0.481 18.123 1.00 88.44 83 LYS A N 1
ATOM 657 C CA . LYS A 1 83 ? -11.797 0.833 18.340 1.00 88.44 83 LYS A CA 1
ATOM 658 C C . LYS A 1 83 ? -12.437 -0.131 19.329 1.00 88.44 83 LYS A C 1
ATOM 660 O O . LYS A 1 83 ? -12.562 -1.323 19.055 1.00 88.44 83 LYS A O 1
ATOM 665 N N . ASN A 1 84 ? -12.898 0.396 20.455 1.00 87.19 84 ASN A N 1
ATOM 666 C CA . ASN A 1 84 ? -13.710 -0.359 21.401 1.00 87.19 84 ASN A CA 1
ATOM 667 C C . ASN A 1 84 ? -15.136 -0.570 20.832 1.00 87.19 84 ASN A C 1
ATOM 669 O O . ASN A 1 84 ? -15.531 0.051 19.843 1.00 87.19 84 ASN A O 1
ATOM 673 N N . LYS A 1 85 ? -15.958 -1.399 21.484 1.00 87.06 85 LYS A N 1
ATOM 674 C CA . LYS A 1 85 ? -17.376 -1.654 21.163 1.00 87.06 85 LYS A CA 1
ATOM 675 C C . LYS A 1 85 ? -18.225 -0.377 21.085 1.00 87.06 85 LYS A C 1
ATOM 677 O O . LYS A 1 85 ? -19.252 -0.368 20.419 1.00 87.06 85 LYS A O 1
ATOM 682 N N . LYS A 1 86 ? -17.792 0.700 21.747 1.00 89.50 86 LYS A N 1
ATOM 683 C CA . LYS A 1 86 ? -18.416 2.035 21.706 1.00 89.50 86 LYS A CA 1
ATOM 684 C C . LYS A 1 86 ? -17.946 2.910 20.535 1.00 89.50 86 LYS A C 1
ATOM 686 O O . LYS A 1 86 ? -18.330 4.070 20.459 1.00 89.50 86 LYS A O 1
ATOM 691 N N . ASN A 1 87 ? -17.122 2.372 19.632 1.00 84.62 87 ASN A N 1
ATOM 692 C CA . ASN A 1 87 ? -16.478 3.097 18.530 1.00 84.62 87 ASN A CA 1
ATOM 693 C C . ASN A 1 87 ? -15.537 4.235 18.993 1.00 84.62 87 ASN A C 1
ATOM 695 O O . ASN A 1 87 ? -15.233 5.154 18.235 1.00 84.62 87 ASN A O 1
ATOM 699 N N . GLU A 1 88 ? -15.067 4.159 20.238 1.00 87.88 88 GLU A N 1
ATOM 700 C CA . GLU A 1 88 ? -14.055 5.042 20.824 1.00 87.88 88 GLU A CA 1
ATOM 701 C C . GLU A 1 88 ? -12.657 4.461 20.572 1.00 87.88 88 GLU A C 1
ATOM 703 O O . GLU A 1 88 ? -12.490 3.240 20.575 1.00 87.88 88 GLU A O 1
ATOM 708 N N . LEU A 1 89 ? -11.658 5.318 20.342 1.00 87.00 89 LEU A N 1
ATOM 709 C CA . LEU A 1 89 ? -10.270 4.897 20.138 1.00 87.00 89 LEU A CA 1
ATOM 710 C C . LEU A 1 89 ? -9.572 4.721 21.488 1.00 87.00 89 LEU A C 1
ATOM 712 O O . LEU A 1 89 ? -9.378 5.687 22.222 1.00 87.00 89 LEU A O 1
ATOM 716 N N . GLU A 1 90 ? -9.174 3.492 21.793 1.00 89.94 90 GLU A N 1
ATOM 717 C CA . GLU A 1 90 ? -8.429 3.133 22.995 1.00 89.94 90 GLU A CA 1
ATOM 718 C C . GLU A 1 90 ? -6.958 2.908 22.644 1.00 89.94 90 GLU A C 1
ATOM 720 O O . GLU A 1 90 ? -6.636 2.128 21.748 1.00 89.94 90 GLU A O 1
ATOM 725 N N . GLN A 1 91 ? -6.051 3.610 23.321 1.00 90.31 91 GLN A N 1
ATOM 726 C CA . GLN A 1 91 ? -4.615 3.479 23.096 1.00 90.31 91 GLN A CA 1
ATOM 727 C C . GLN A 1 91 ? -4.088 2.162 23.667 1.00 90.31 91 GLN A C 1
ATOM 729 O O . GLN A 1 91 ? -4.286 1.858 24.841 1.00 90.31 91 GLN A O 1
ATOM 734 N N . ILE A 1 92 ? -3.339 1.418 22.854 1.00 90.56 92 ILE A N 1
ATOM 735 C CA . ILE A 1 92 ? -2.570 0.273 23.327 1.00 90.56 92 ILE A CA 1
ATOM 736 C C . ILE A 1 92 ? -1.233 0.781 23.855 1.00 90.56 92 ILE A C 1
ATOM 738 O O . ILE A 1 92 ? -0.352 1.211 23.106 1.00 90.56 92 ILE A O 1
ATOM 742 N N . ASN A 1 93 ? -1.086 0.722 25.174 1.00 88.81 93 ASN A N 1
ATOM 743 C CA . ASN A 1 93 ? 0.136 1.123 25.854 1.00 88.81 93 ASN A CA 1
ATOM 744 C C . ASN A 1 93 ? 1.320 0.234 25.456 1.00 88.81 93 ASN A C 1
ATOM 746 O O . ASN A 1 93 ? 1.175 -0.965 25.233 1.00 88.81 93 ASN A O 1
ATOM 750 N N . GLY A 1 94 ? 2.509 0.833 25.386 1.00 89.75 94 GLY A N 1
ATOM 751 C CA . GLY A 1 94 ? 3.745 0.112 25.080 1.00 89.75 94 GLY A CA 1
ATOM 752 C C . GLY A 1 94 ? 3.965 -0.192 23.599 1.00 89.75 94 GLY A C 1
ATOM 753 O O . GLY A 1 94 ? 4.949 -0.850 23.272 1.00 89.75 94 GLY A O 1
ATOM 754 N N . PHE A 1 95 ? 3.110 0.299 22.695 1.00 91.69 95 PHE A N 1
ATOM 755 C CA . PHE A 1 95 ? 3.294 0.129 21.255 1.00 91.69 95 PHE A CA 1
ATOM 756 C C . PHE A 1 95 ? 3.163 1.443 20.488 1.00 91.69 95 PHE A C 1
ATOM 758 O O . PHE A 1 95 ? 2.279 2.266 20.737 1.00 91.69 95 PHE A O 1
ATOM 765 N N . ILE A 1 96 ? 4.039 1.609 19.503 1.00 92.31 96 ILE A N 1
ATOM 766 C CA . ILE A 1 96 ? 3.976 2.686 18.515 1.00 92.31 96 ILE A CA 1
ATOM 767 C C . ILE A 1 96 ? 4.143 2.095 17.123 1.00 92.31 96 ILE A C 1
ATOM 769 O O . ILE A 1 96 ? 4.675 0.999 16.966 1.00 92.31 96 ILE A O 1
ATOM 773 N N . SER A 1 97 ? 3.712 2.811 16.095 1.00 93.19 97 SER A N 1
ATOM 774 C CA . SER A 1 97 ? 3.885 2.353 14.721 1.00 93.19 97 SER A CA 1
ATOM 775 C C . SER A 1 97 ? 4.218 3.497 13.782 1.00 93.19 97 SER A C 1
ATOM 777 O O . SER A 1 97 ? 3.772 4.632 13.958 1.00 93.19 97 SER A O 1
ATOM 779 N N . CYS A 1 98 ? 5.034 3.184 12.781 1.00 92.38 98 CYS A N 1
ATOM 780 C CA . CYS A 1 98 ? 5.429 4.120 11.739 1.00 92.38 98 CYS A CA 1
ATOM 781 C C . CYS A 1 98 ? 4.233 4.452 10.837 1.00 92.38 98 CYS A C 1
ATOM 783 O O . CYS A 1 98 ? 3.553 3.549 10.351 1.00 92.38 98 CYS A O 1
ATOM 785 N N . PHE A 1 99 ? 3.998 5.735 10.553 1.00 88.25 99 PHE A N 1
ATOM 786 C CA . PHE A 1 99 ? 2.894 6.143 9.677 1.00 88.25 99 PHE A CA 1
ATOM 787 C C . PHE A 1 99 ? 3.059 5.644 8.240 1.00 88.25 99 PHE A C 1
ATOM 789 O O . PHE A 1 99 ? 2.065 5.416 7.565 1.00 88.25 99 PHE A O 1
ATOM 796 N N . LYS A 1 100 ? 4.295 5.484 7.749 1.00 85.94 100 LYS A N 1
ATOM 797 C CA . LYS A 1 100 ? 4.538 5.147 6.339 1.00 85.94 100 LYS A CA 1
ATOM 798 C C . LYS A 1 100 ? 4.476 3.655 6.051 1.00 85.94 100 LYS A C 1
ATOM 800 O O . LYS A 1 100 ? 3.824 3.258 5.092 1.00 85.94 100 LYS A O 1
ATOM 805 N N . CYS A 1 101 ? 5.164 2.844 6.849 1.00 86.88 101 CYS A N 1
ATOM 806 C CA . CYS A 1 101 ? 5.260 1.403 6.611 1.00 86.88 101 CYS A CA 1
ATOM 807 C C . CYS A 1 101 ? 4.404 0.561 7.563 1.00 86.88 101 CYS A C 1
ATOM 809 O O . CYS A 1 101 ? 4.364 -0.654 7.398 1.00 86.88 101 CYS A O 1
ATOM 811 N N . TYR A 1 102 ? 3.746 1.178 8.552 1.00 88.44 102 TYR A N 1
ATOM 812 C CA . TYR A 1 102 ? 2.937 0.493 9.570 1.00 88.44 102 TYR A CA 1
ATOM 813 C C . TYR A 1 102 ? 3.698 -0.573 10.370 1.00 88.44 102 TYR A C 1
ATOM 815 O O . TYR A 1 102 ? 3.106 -1.489 10.939 1.00 88.44 102 TYR A O 1
ATOM 823 N N . HIS A 1 103 ? 5.029 -0.469 10.421 1.00 91.00 103 HIS A N 1
ATOM 824 C CA . HIS A 1 103 ? 5.825 -1.332 11.276 1.00 91.00 103 HIS A CA 1
ATOM 825 C C . HIS A 1 103 ? 5.564 -0.964 12.736 1.00 91.00 103 HIS A C 1
ATOM 827 O O . HIS A 1 103 ? 5.739 0.194 13.125 1.00 91.00 103 HIS A O 1
ATOM 833 N N . VAL A 1 104 ? 5.146 -1.957 13.520 1.00 92.12 104 VAL A N 1
ATOM 834 C CA . VAL A 1 104 ? 4.850 -1.817 14.946 1.00 92.12 104 VAL A CA 1
ATOM 835 C C . VAL A 1 104 ? 6.112 -2.074 15.753 1.00 92.12 104 VAL A C 1
ATOM 837 O O . VAL A 1 104 ? 6.816 -3.060 15.535 1.00 92.12 104 VAL A O 1
ATOM 840 N N . PHE A 1 105 ? 6.360 -1.201 16.716 1.00 91.38 105 PHE A N 1
ATOM 841 C CA . PHE A 1 105 ? 7.464 -1.284 17.650 1.00 91.38 105 PHE A CA 1
ATOM 842 C C . PHE A 1 105 ? 6.940 -1.324 19.074 1.00 91.38 105 PHE A C 1
ATOM 844 O O . PHE A 1 105 ? 5.933 -0.693 19.403 1.00 91.38 105 PHE A O 1
ATOM 851 N N . ARG A 1 106 ? 7.681 -2.019 19.933 1.00 90.81 106 ARG A N 1
ATOM 852 C CA . ARG A 1 106 ? 7.497 -1.931 21.374 1.00 90.81 106 ARG A CA 1
ATOM 853 C C . ARG A 1 106 ? 8.172 -0.653 21.873 1.00 90.81 106 ARG A C 1
ATOM 855 O O . ARG A 1 106 ? 9.341 -0.415 21.582 1.00 90.81 106 ARG A O 1
ATOM 862 N N . TYR A 1 107 ? 7.419 0.182 22.573 1.00 87.06 107 TYR A N 1
ATOM 863 C CA . TYR A 1 107 ? 7.882 1.436 23.149 1.00 87.06 107 TYR A CA 1
ATOM 864 C C . TYR A 1 107 ? 7.997 1.289 24.660 1.00 87.06 107 TYR A C 1
ATOM 866 O O . TYR A 1 107 ? 6.999 1.296 25.379 1.00 87.06 107 TYR A O 1
ATOM 874 N N . GLU A 1 108 ? 9.231 1.181 25.132 1.00 86.25 108 GLU A N 1
ATOM 875 C CA . GLU A 1 108 ? 9.556 1.245 26.550 1.00 86.25 108 GLU A CA 1
ATOM 876 C C . GLU A 1 108 ? 10.321 2.540 26.798 1.00 86.25 108 GLU A C 1
ATOM 878 O O . GLU A 1 108 ? 11.321 2.811 26.130 1.00 86.25 108 GLU A O 1
ATOM 883 N N . SER A 1 109 ? 9.882 3.340 27.773 1.00 79.12 109 SER A N 1
ATOM 884 C CA . SER A 1 109 ? 10.521 4.623 28.107 1.00 79.12 109 SER A CA 1
ATOM 885 C C . SER A 1 109 ? 12.019 4.482 28.421 1.00 79.12 109 SER A C 1
ATOM 887 O O . SER A 1 109 ? 12.770 5.442 28.270 1.00 79.12 109 SER A O 1
ATOM 889 N N . ALA A 1 110 ? 12.456 3.284 28.824 1.00 82.19 110 ALA A N 1
ATOM 890 C CA . ALA A 1 110 ? 13.844 2.957 29.134 1.00 82.19 110 ALA A CA 1
ATOM 891 C C . ALA A 1 110 ? 14.707 2.600 27.905 1.00 82.19 110 ALA A C 1
ATOM 893 O O . ALA A 1 110 ? 15.917 2.809 27.946 1.00 82.19 110 ALA A O 1
ATOM 894 N N . SER A 1 111 ? 14.131 2.106 26.800 1.00 78.25 111 SER A N 1
ATOM 895 C CA . SER A 1 111 ? 14.898 1.620 25.631 1.00 78.25 111 SER A CA 1
ATOM 896 C C . SER A 1 111 ? 15.458 2.728 24.729 1.00 78.25 111 SER A C 1
ATOM 898 O O . SER A 1 111 ? 16.087 2.445 23.705 1.00 78.25 111 SER A O 1
ATOM 900 N N . GLY A 1 112 ? 15.256 3.997 25.093 1.00 83.00 112 GLY A N 1
ATOM 901 C CA . GLY A 1 112 ? 15.665 5.144 24.289 1.00 83.00 112 GLY A CA 1
ATOM 902 C C . GLY A 1 112 ? 14.945 5.212 22.937 1.00 83.00 112 GLY A C 1
ATOM 903 O O . GLY A 1 112 ? 14.040 4.438 22.636 1.00 83.00 112 GLY A O 1
ATOM 904 N N . THR A 1 113 ? 15.343 6.175 22.102 1.00 88.06 113 THR A N 1
ATOM 905 C CA . THR A 1 113 ? 14.639 6.489 20.842 1.00 88.06 113 THR A CA 1
ATOM 906 C C . THR A 1 113 ? 15.489 6.285 19.589 1.00 88.06 113 THR A C 1
ATOM 908 O O . THR A 1 113 ? 15.053 6.613 18.489 1.00 88.06 113 THR A O 1
ATOM 911 N N . LYS A 1 114 ? 16.711 5.755 19.736 1.00 88.88 114 LYS A N 1
ATOM 912 C CA . LYS A 1 114 ? 17.692 5.629 18.645 1.00 88.88 114 LYS A CA 1
ATOM 913 C C . LYS A 1 114 ? 17.159 4.797 17.474 1.00 88.88 114 LYS A C 1
ATOM 915 O O . LYS A 1 114 ? 17.236 5.229 16.332 1.00 88.88 114 LYS A O 1
ATOM 920 N N . HIS A 1 115 ? 16.547 3.654 17.765 1.00 88.19 115 HIS A N 1
ATOM 921 C CA . HIS A 1 115 ? 15.992 2.762 16.747 1.00 88.19 115 HIS A CA 1
ATOM 922 C C . HIS A 1 115 ? 14.795 3.378 15.998 1.00 88.19 115 HIS A C 1
ATOM 924 O O . HIS A 1 115 ? 14.612 3.106 14.813 1.00 88.19 115 HIS A O 1
ATOM 930 N N . PHE A 1 116 ? 14.014 4.259 16.639 1.00 89.56 116 PHE A N 1
ATOM 931 C CA . PHE A 1 116 ? 12.954 5.012 15.958 1.00 89.56 116 PHE A CA 1
ATOM 932 C C . PHE A 1 116 ? 13.520 6.052 15.000 1.00 89.56 116 PHE A C 1
ATOM 934 O O . PHE A 1 116 ? 13.002 6.204 13.900 1.00 89.56 116 PHE A O 1
ATOM 941 N N . ILE A 1 117 ? 14.588 6.745 15.400 1.00 89.44 117 ILE A N 1
ATOM 942 C CA . ILE A 1 117 ? 15.269 7.726 14.548 1.00 89.44 117 ILE A CA 1
ATOM 943 C C . ILE A 1 117 ? 15.863 7.018 13.326 1.00 89.44 117 ILE A C 1
ATOM 945 O O . ILE A 1 117 ? 15.535 7.376 12.201 1.00 89.44 117 ILE A O 1
ATOM 949 N N . GLU A 1 118 ? 16.621 5.938 13.534 1.00 89.44 118 GLU A N 1
ATOM 950 C CA . GLU A 1 118 ? 17.199 5.148 12.437 1.00 89.44 118 GLU A CA 1
ATOM 951 C C . GLU A 1 118 ? 16.129 4.603 11.483 1.00 89.44 118 GLU A C 1
ATOM 953 O O . GLU A 1 118 ? 16.305 4.607 10.263 1.00 89.44 118 GLU A O 1
ATOM 958 N N . HIS A 1 119 ? 14.997 4.140 12.022 1.00 90.38 119 HIS A N 1
ATOM 959 C CA . HIS A 1 119 ? 13.879 3.714 11.192 1.00 90.38 119 HIS A CA 1
ATOM 960 C C . HIS A 1 119 ? 13.246 4.887 10.439 1.00 90.38 119 HIS A C 1
ATOM 962 O O . HIS A 1 119 ? 12.920 4.733 9.264 1.00 90.38 119 HIS A O 1
ATOM 968 N N . ALA A 1 120 ? 13.057 6.041 11.082 1.00 89.44 120 ALA A N 1
ATOM 969 C CA . ALA A 1 120 ? 12.504 7.224 10.436 1.00 89.44 120 ALA A CA 1
ATOM 970 C C . ALA A 1 120 ? 13.373 7.670 9.259 1.00 89.44 120 ALA A C 1
ATOM 972 O O . ALA A 1 120 ? 12.819 7.892 8.188 1.00 89.44 120 ALA A O 1
ATOM 973 N N . ASP A 1 121 ? 14.695 7.706 9.420 1.00 87.19 121 ASP A N 1
ATOM 974 C CA . ASP A 1 121 ? 15.627 8.119 8.364 1.00 87.19 121 ASP A CA 1
ATOM 975 C C . ASP A 1 121 ? 15.593 7.162 7.161 1.00 87.19 121 ASP A C 1
ATOM 977 O O . ASP A 1 121 ? 15.601 7.594 6.009 1.00 87.19 121 ASP A O 1
ATOM 981 N N . ARG A 1 122 ? 15.492 5.848 7.410 1.00 86.69 122 ARG A N 1
ATOM 982 C CA . ARG A 1 122 ? 15.383 4.836 6.341 1.00 86.69 122 ARG A CA 1
ATOM 983 C C . ARG A 1 122 ? 14.008 4.811 5.686 1.00 86.69 122 ARG A C 1
ATOM 985 O O . ARG A 1 122 ? 13.893 4.591 4.484 1.00 86.69 122 ARG A O 1
ATOM 992 N N . CYS A 1 123 ? 12.952 4.967 6.479 1.00 85.81 123 CYS A N 1
ATOM 993 C CA . CYS A 1 123 ? 11.580 4.856 6.002 1.00 85.81 123 CYS A CA 1
ATOM 994 C C . CYS A 1 123 ? 11.155 6.138 5.287 1.00 85.81 123 CYS A C 1
ATOM 996 O O . CYS A 1 123 ? 10.526 6.077 4.235 1.00 85.81 123 CYS A O 1
ATOM 998 N N . PHE A 1 124 ? 11.548 7.298 5.799 1.00 82.50 124 PHE A N 1
ATOM 999 C CA . PHE A 1 124 ? 11.349 8.611 5.200 1.00 82.50 124 PHE A CA 1
ATOM 1000 C C . PHE A 1 124 ? 12.710 9.181 4.797 1.00 82.50 124 PHE A C 1
ATOM 1002 O O . PHE A 1 124 ? 13.173 10.114 5.452 1.00 82.50 124 PHE A O 1
ATOM 1009 N N . PRO A 1 125 ? 13.355 8.655 3.736 1.00 72.56 125 PRO A N 1
ATOM 1010 C CA . PRO A 1 125 ? 14.555 9.288 3.223 1.00 72.56 125 PRO A CA 1
ATOM 1011 C C . PRO A 1 125 ? 14.152 10.707 2.837 1.00 72.56 125 PRO A C 1
ATOM 1013 O O . PRO A 1 125 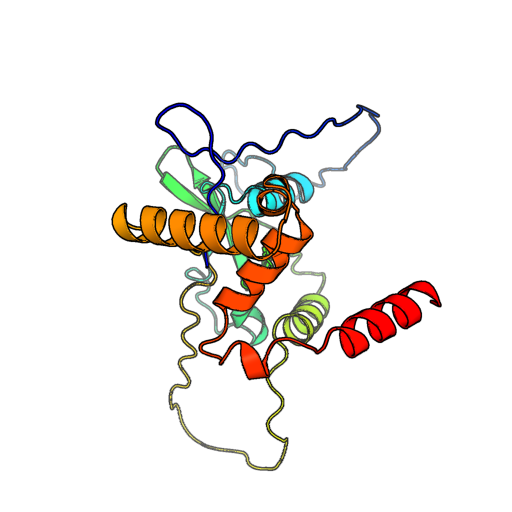? 13.353 10.911 1.919 1.00 72.56 125 PRO A O 1
ATOM 1016 N N . LEU A 1 126 ? 14.616 11.680 3.620 1.00 63.53 126 LEU A N 1
ATOM 1017 C CA . LEU A 1 126 ? 14.522 13.085 3.270 1.00 63.53 126 LEU A CA 1
ATOM 1018 C C . LEU A 1 126 ? 15.206 13.173 1.914 1.00 63.53 126 LEU A C 1
ATOM 1020 O O . LEU A 1 126 ? 16.411 12.940 1.837 1.00 63.53 126 LEU A O 1
ATOM 1024 N N . SER A 1 127 ? 14.431 13.396 0.849 1.00 48.94 127 SER A N 1
ATOM 1025 C CA . SER A 1 127 ? 14.967 13.623 -0.487 1.00 48.94 127 SER A CA 1
ATOM 1026 C C . SER A 1 127 ? 16.076 14.654 -0.341 1.00 48.94 127 SER A C 1
ATOM 1028 O O . SER A 1 127 ? 15.807 15.801 0.013 1.00 48.94 127 SER A O 1
ATOM 1030 N N . SER A 1 128 ? 17.323 14.210 -0.479 1.00 45.19 128 SER A N 1
ATOM 1031 C CA . SER A 1 128 ? 18.494 14.994 -0.126 1.00 45.19 128 SER A CA 1
ATOM 1032 C C . SER A 1 128 ? 18.690 16.091 -1.168 1.00 45.19 128 SER A C 1
ATOM 1034 O O . SER A 1 128 ? 19.478 15.952 -2.099 1.00 45.19 128 SER A O 1
ATOM 1036 N N . SER A 1 129 ? 17.969 17.197 -1.036 1.00 43.69 129 SER A N 1
ATOM 1037 C CA . SER A 1 129 ? 18.412 18.461 -1.601 1.00 43.69 129 SER A CA 1
ATOM 1038 C C . SER A 1 129 ? 19.410 19.069 -0.612 1.00 43.69 129 SER A C 1
ATOM 1040 O O . SER A 1 129 ? 18.997 19.658 0.380 1.00 43.69 129 SER A O 1
ATOM 1042 N N . ASN A 1 130 ? 20.696 18.827 -0.881 1.00 39.88 130 ASN A N 1
ATOM 1043 C CA . ASN A 1 130 ? 21.907 19.546 -0.455 1.00 39.88 130 ASN A CA 1
ATOM 1044 C C . ASN A 1 130 ? 21.980 20.143 0.972 1.00 39.88 130 ASN A C 1
ATOM 1046 O O . ASN A 1 130 ? 21.238 21.068 1.297 1.00 39.88 130 ASN A O 1
ATOM 1050 N N . PRO A 1 131 ? 22.984 19.761 1.787 1.00 48.75 131 PRO A N 1
ATOM 1051 C CA . PRO A 1 131 ? 23.334 20.504 2.985 1.00 48.75 131 PRO A CA 1
ATOM 1052 C C . PRO A 1 131 ? 24.281 21.648 2.601 1.00 48.75 131 PRO A C 1
ATOM 1054 O O . PRO A 1 131 ? 25.478 21.441 2.422 1.00 48.75 131 PRO A O 1
ATOM 1057 N N . ALA A 1 132 ? 23.761 22.864 2.477 1.00 44.69 132 ALA A N 1
ATOM 1058 C CA . ALA A 1 132 ? 24.596 24.059 2.532 1.00 44.69 132 ALA A CA 1
ATOM 1059 C C . ALA A 1 132 ? 23.811 25.204 3.177 1.00 44.69 132 ALA A C 1
ATOM 1061 O O . ALA A 1 132 ? 22.850 25.691 2.593 1.00 44.69 132 ALA A O 1
ATOM 1062 N N . SER A 1 133 ? 24.249 25.567 4.391 1.00 47.66 133 SER A N 1
ATOM 1063 C CA . SER A 1 133 ? 24.134 26.884 5.045 1.00 47.66 133 SER A CA 1
ATOM 1064 C C . SER A 1 133 ? 22.776 27.596 4.981 1.00 47.66 133 SER A C 1
ATOM 1066 O O . SER A 1 133 ? 22.410 28.150 3.954 1.00 47.66 133 SER A O 1
ATOM 1068 N N . ASP A 1 134 ? 22.059 27.713 6.096 1.00 40.19 134 ASP A N 1
ATOM 1069 C CA . ASP A 1 134 ? 22.300 28.774 7.085 1.00 40.19 134 ASP A CA 1
ATOM 1070 C C . ASP A 1 134 ? 21.230 28.721 8.187 1.00 40.19 134 ASP A C 1
ATOM 1072 O O . ASP A 1 134 ? 20.076 28.351 7.957 1.00 40.19 134 ASP A O 1
ATOM 1076 N N . GLU A 1 135 ? 21.626 29.066 9.408 1.00 55.59 135 GLU A N 1
ATOM 1077 C CA . GLU A 1 135 ? 20.719 29.171 10.547 1.00 55.59 135 GLU A CA 1
ATOM 1078 C C . GLU A 1 135 ? 19.846 30.442 10.477 1.00 55.59 135 GLU A C 1
ATOM 1080 O O . GLU A 1 135 ? 20.273 31.484 9.991 1.00 55.59 135 GLU A O 1
ATOM 1085 N N . ARG A 1 136 ? 18.686 30.375 11.153 1.00 54.91 136 ARG A N 1
ATOM 1086 C CA . ARG A 1 136 ? 17.826 31.489 11.621 1.00 54.91 136 ARG A CA 1
ATOM 1087 C C . ARG A 1 136 ? 16.910 32.139 10.578 1.00 54.91 136 ARG A C 1
ATOM 1089 O O . ARG A 1 136 ? 17.241 33.152 9.978 1.00 54.91 136 ARG A O 1
ATOM 1096 N N . ASN A 1 137 ? 15.669 31.660 10.503 1.00 43.00 137 ASN A N 1
ATOM 1097 C CA . ASN A 1 137 ? 14.482 32.401 10.965 1.00 43.00 137 ASN A CA 1
ATOM 1098 C C . ASN A 1 137 ? 13.177 31.740 10.500 1.00 43.00 137 ASN A C 1
ATOM 1100 O O . ASN A 1 137 ? 13.085 31.181 9.414 1.00 43.00 137 ASN A O 1
ATOM 1104 N N . ASP A 1 138 ? 12.167 31.907 11.353 1.00 38.06 138 ASP A N 1
ATOM 1105 C CA . ASP A 1 138 ? 10.732 31.906 11.063 1.00 38.06 138 ASP A CA 1
ATOM 1106 C C . ASP A 1 138 ? 10.054 30.635 10.532 1.00 38.06 138 ASP A C 1
ATOM 1108 O O . ASP A 1 138 ? 10.069 30.318 9.348 1.00 38.06 138 ASP A O 1
ATOM 1112 N N . SER A 1 1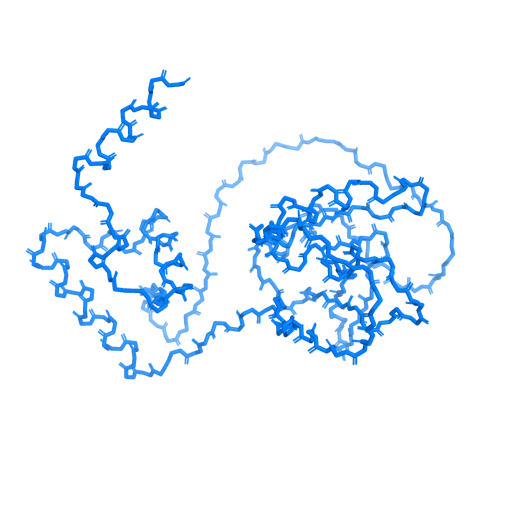39 ? 9.315 29.971 11.433 1.00 44.00 139 SER A N 1
ATOM 1113 C CA . SER A 1 139 ? 7.834 29.972 11.515 1.00 44.00 139 SER A CA 1
ATOM 1114 C C . SER A 1 139 ? 6.972 30.028 10.238 1.00 44.00 139 SER A C 1
ATOM 1116 O O . SER A 1 139 ? 5.787 30.356 10.310 1.00 44.00 139 SER A O 1
ATOM 1118 N N . LYS A 1 140 ? 7.490 29.627 9.079 1.00 36.03 140 LYS A N 1
ATOM 1119 C CA . LYS A 1 140 ? 6.711 29.282 7.887 1.00 36.03 140 LYS A CA 1
ATOM 1120 C C . LYS A 1 140 ? 6.931 27.802 7.605 1.00 36.03 140 LYS A C 1
ATOM 1122 O O . LYS A 1 140 ? 7.867 27.378 6.946 1.00 36.03 140 LYS A O 1
ATOM 1127 N N . LEU A 1 141 ? 6.139 26.959 8.254 1.00 42.34 141 LEU A N 1
ATOM 1128 C CA . LEU A 1 141 ? 4.942 26.425 7.611 1.00 42.34 141 LEU A CA 1
ATOM 1129 C C . LEU A 1 141 ? 5.251 25.643 6.321 1.00 42.34 141 LEU A C 1
ATOM 1131 O O . LEU A 1 141 ? 4.464 25.661 5.384 1.00 42.34 141 LEU A O 1
ATOM 1135 N N . VAL A 1 142 ? 6.308 24.825 6.311 1.00 40.22 142 VAL A N 1
ATOM 1136 C CA . VAL A 1 142 ? 6.185 23.526 5.638 1.00 40.22 142 VAL A CA 1
ATOM 1137 C C . VAL A 1 142 ? 5.373 22.639 6.572 1.00 40.22 142 VAL A C 1
ATOM 1139 O O . VAL A 1 142 ? 5.859 21.722 7.234 1.00 40.22 142 VAL A O 1
ATOM 1142 N N . GLN A 1 143 ? 4.086 22.973 6.644 1.00 36.69 143 GLN A N 1
ATOM 1143 C CA . GLN A 1 143 ? 3.022 22.031 6.902 1.00 36.69 143 GLN A CA 1
ATOM 1144 C C . GLN A 1 143 ? 3.132 21.025 5.759 1.00 36.69 143 GLN A C 1
ATOM 1146 O O . GLN A 1 143 ? 2.401 21.093 4.773 1.00 36.69 143 GLN A O 1
ATOM 1151 N N . TYR A 1 144 ? 4.110 20.115 5.859 1.00 39.31 144 TYR A N 1
ATOM 1152 C CA . TYR A 1 144 ? 4.012 18.834 5.204 1.00 39.31 144 TYR A CA 1
ATOM 1153 C C . TYR A 1 144 ? 2.642 18.365 5.638 1.00 39.31 144 TYR A C 1
ATOM 1155 O O . TYR A 1 144 ? 2.414 18.034 6.803 1.00 39.31 144 TYR A O 1
ATOM 1163 N N . LYS A 1 145 ? 1.700 18.441 4.703 1.00 36.19 145 LYS A N 1
ATOM 1164 C CA . LYS A 1 145 ? 0.545 17.581 4.676 1.00 36.19 145 LYS A CA 1
ATOM 1165 C C . LYS A 1 145 ? 1.121 16.163 4.710 1.00 36.19 145 LYS A C 1
ATOM 1167 O O . LYS A 1 145 ? 1.120 15.453 3.714 1.00 36.19 145 LYS A O 1
ATOM 1172 N N . LEU A 1 146 ? 1.501 15.714 5.907 1.00 39.97 146 LEU A N 1
ATOM 1173 C CA . LEU A 1 146 ? 1.040 14.476 6.507 1.00 39.97 146 LEU A CA 1
ATOM 1174 C C . LEU A 1 146 ? -0.498 14.529 6.479 1.00 39.97 146 LEU A C 1
ATOM 1176 O O . LEU A 1 146 ? -1.186 14.500 7.494 1.00 39.97 146 LEU A O 1
ATOM 1180 N N . ASN A 1 147 ? -1.055 14.637 5.268 1.00 35.19 147 ASN A N 1
ATOM 1181 C CA . ASN A 1 147 ? -2.314 14.042 4.925 1.00 35.19 147 ASN A CA 1
ATOM 1182 C C . ASN A 1 147 ? -2.068 12.582 5.239 1.00 35.19 147 ASN A C 1
ATOM 1184 O O . ASN A 1 147 ? -1.431 11.891 4.450 1.00 35.19 147 ASN A O 1
ATOM 1188 N N . GLN A 1 148 ? -2.445 12.193 6.453 1.00 41.97 148 GLN A N 1
ATOM 1189 C CA . GLN A 1 148 ? -2.972 10.882 6.755 1.00 41.97 148 GLN A CA 1
ATOM 1190 C C . GLN A 1 148 ? -2.398 9.817 5.815 1.00 41.97 148 GLN A C 1
ATOM 1192 O O . GLN A 1 148 ? -3.055 9.357 4.888 1.00 41.97 148 GLN A O 1
ATOM 1197 N N . VAL A 1 149 ? -1.185 9.362 6.118 1.00 41.22 149 VAL A N 1
ATOM 1198 C CA . VAL A 1 149 ? -0.846 7.963 5.836 1.00 41.22 149 VAL A CA 1
ATOM 1199 C C . VAL A 1 149 ? -1.588 7.059 6.839 1.00 41.22 149 VAL A C 1
ATOM 1201 O O . VAL A 1 149 ? -1.198 5.940 7.088 1.00 41.22 149 VAL A O 1
ATOM 1204 N N . GLY A 1 150 ? -2.661 7.548 7.471 1.00 35.12 150 GLY A N 1
ATOM 1205 C CA . GLY A 1 150 ? -3.687 6.722 8.071 1.00 35.12 150 GLY A CA 1
ATOM 1206 C C . GLY A 1 150 ? -4.640 6.330 6.963 1.00 35.12 150 GLY A C 1
ATOM 1207 O O . GLY A 1 150 ? -5.153 7.212 6.283 1.00 35.12 150 GLY A O 1
ATOM 1208 N N . PHE A 1 151 ? -4.852 5.027 6.784 1.00 40.66 151 PHE A N 1
ATOM 1209 C CA . PHE A 1 151 ? -5.914 4.489 5.944 1.00 40.66 151 PHE A CA 1
ATOM 1210 C C . PHE A 1 151 ? -6.052 5.240 4.621 1.00 40.66 151 PHE A C 1
ATOM 1212 O O . PHE A 1 151 ? -6.947 6.078 4.468 1.00 40.66 151 PHE A O 1
ATOM 1219 N N . ARG A 1 152 ? -5.231 4.901 3.617 1.00 48.84 152 ARG A N 1
ATOM 1220 C CA . ARG A 1 152 ? -5.683 5.132 2.243 1.00 48.84 152 ARG A CA 1
ATOM 1221 C C . ARG A 1 152 ? -6.964 4.325 2.085 1.00 48.84 152 ARG A C 1
ATOM 1223 O O . ARG A 1 152 ? -6.924 3.130 1.799 1.00 48.84 152 ARG A O 1
ATOM 1230 N N . ARG A 1 153 ? -8.104 4.966 2.365 1.00 47.12 153 ARG A N 1
ATOM 1231 C CA . ARG A 1 153 ? -9.422 4.471 2.000 1.00 47.12 153 ARG A CA 1
ATOM 1232 C C . ARG A 1 153 ? -9.256 4.167 0.531 1.00 47.12 153 ARG A C 1
ATOM 1234 O O . ARG A 1 153 ? -8.966 5.093 -0.227 1.00 47.12 153 ARG A O 1
ATOM 1241 N N . LYS A 1 154 ? -9.319 2.885 0.161 1.00 58.75 154 LYS A N 1
ATOM 1242 C CA . LYS A 1 154 ? -9.370 2.494 -1.245 1.00 58.75 154 LYS A CA 1
ATOM 1243 C C . LYS A 1 154 ? -10.400 3.424 -1.862 1.00 58.75 154 LYS A C 1
ATOM 1245 O O . LYS A 1 154 ? -11.553 3.406 -1.424 1.00 58.75 154 LYS A O 1
ATOM 1250 N N . ALA A 1 155 ? -9.962 4.328 -2.736 1.00 67.19 155 ALA A N 1
ATOM 1251 C CA . ALA A 1 155 ? -10.889 5.244 -3.365 1.00 67.19 155 ALA A CA 1
ATOM 1252 C C . ALA A 1 155 ? -11.905 4.340 -4.054 1.00 67.19 155 ALA A C 1
ATOM 1254 O O . ALA A 1 155 ? -11.527 3.474 -4.846 1.00 67.19 155 ALA A O 1
ATOM 1255 N N . LYS A 1 156 ? -13.172 4.425 -3.639 1.00 82.44 156 LYS A N 1
ATOM 1256 C CA . LYS A 1 156 ? -14.199 3.558 -4.202 1.00 82.44 156 LYS A CA 1
ATOM 1257 C C . LYS A 1 156 ? -14.337 3.985 -5.655 1.00 82.44 156 LYS A C 1
ATOM 1259 O O . LYS A 1 156 ? -14.895 5.043 -5.929 1.00 82.44 156 LYS A O 1
ATOM 1264 N N . LEU A 1 157 ? -13.764 3.193 -6.558 1.00 85.06 157 LEU A N 1
ATOM 1265 C CA . LEU A 1 157 ? -13.867 3.446 -7.985 1.00 85.06 157 LEU A CA 1
ATOM 1266 C C . LEU A 1 157 ? -15.346 3.483 -8.356 1.00 85.06 157 LEU A C 1
ATOM 1268 O O . LEU A 1 157 ? -16.128 2.615 -7.943 1.00 85.06 157 LEU A O 1
ATOM 1272 N N . THR A 1 158 ? -15.719 4.498 -9.127 1.00 92.81 158 THR A N 1
ATOM 1273 C CA . THR A 1 158 ? -17.057 4.584 -9.713 1.00 92.81 158 THR A CA 1
ATOM 1274 C C . THR A 1 158 ? -17.288 3.389 -10.640 1.00 92.81 158 THR A C 1
ATOM 1276 O O . THR A 1 158 ? -16.338 2.791 -11.149 1.00 92.81 158 THR A O 1
ATOM 1279 N N . PHE A 1 159 ? -18.552 3.030 -10.883 1.00 93.25 159 PHE A N 1
ATOM 1280 C CA . PHE A 1 159 ? -18.888 1.943 -11.810 1.00 93.25 159 PHE A CA 1
ATOM 1281 C C . PHE A 1 159 ? -18.245 2.153 -13.190 1.00 93.25 159 PHE A C 1
ATOM 1283 O O . PHE A 1 159 ? -17.653 1.230 -13.742 1.00 93.25 159 PHE A O 1
ATOM 1290 N N . LYS A 1 160 ? -18.270 3.398 -13.684 1.00 95.00 160 LYS A N 1
ATOM 1291 C CA . LYS A 1 160 ? -17.642 3.794 -14.946 1.00 95.00 160 LYS A CA 1
ATOM 1292 C C . LYS A 1 160 ? -16.135 3.512 -14.958 1.00 95.00 160 LYS A C 1
ATOM 1294 O O . LYS A 1 160 ? -15.668 2.809 -15.841 1.00 95.00 160 LYS A O 1
ATOM 1299 N N . GLN A 1 161 ? -15.401 3.957 -13.935 1.00 91.50 161 GLN A N 1
ATOM 1300 C CA . GLN A 1 161 ? -13.954 3.708 -13.822 1.00 91.50 161 GLN A CA 1
ATOM 1301 C C . GLN A 1 161 ? -13.616 2.218 -13.733 1.00 91.50 161 GLN A C 1
ATOM 1303 O O . GLN A 1 161 ? -12.618 1.774 -14.291 1.00 91.50 161 GLN A O 1
ATOM 1308 N N . LYS A 1 162 ? -14.441 1.430 -13.029 1.00 91.50 162 LYS A N 1
ATOM 1309 C CA . LYS A 1 162 ? -14.260 -0.026 -12.982 1.00 91.50 162 LYS A CA 1
ATOM 1310 C C . LYS A 1 162 ? -14.422 -0.644 -14.366 1.00 91.50 162 LYS A C 1
ATOM 1312 O O . LYS A 1 162 ? -13.644 -1.524 -14.709 1.00 91.50 162 LYS A O 1
ATOM 1317 N N . ASN A 1 163 ? -15.420 -0.210 -15.136 1.00 94.62 163 ASN A N 1
ATOM 1318 C CA . ASN A 1 163 ? -15.654 -0.734 -16.478 1.00 94.62 163 ASN A CA 1
ATOM 1319 C C . ASN A 1 163 ? -14.534 -0.339 -17.451 1.00 94.62 163 ASN A C 1
ATOM 1321 O O . ASN A 1 163 ? -14.014 -1.198 -18.150 1.00 94.62 163 ASN A O 1
ATOM 1325 N N . GLU A 1 164 ? -14.087 0.918 -17.408 1.00 94.88 164 GLU A N 1
ATOM 1326 C CA . GLU A 1 164 ? -12.933 1.389 -18.188 1.00 94.88 164 GLU A CA 1
ATOM 1327 C C . GLU A 1 164 ? -11.670 0.568 -17.877 1.00 94.88 164 GLU A C 1
ATOM 1329 O O . GLU A 1 164 ? -10.972 0.129 -18.787 1.00 94.88 164 GLU A O 1
ATOM 1334 N N . LEU A 1 165 ? -11.401 0.278 -16.598 1.00 91.44 165 LEU A N 1
ATOM 1335 C CA . LEU A 1 165 ? -10.258 -0.553 -16.207 1.00 91.44 165 LEU A CA 1
ATOM 1336 C C . LEU A 1 165 ? -10.368 -1.986 -16.760 1.00 91.44 165 LEU A C 1
ATOM 1338 O O . LEU A 1 165 ? -9.366 -2.551 -17.197 1.00 91.44 165 LEU A O 1
ATOM 1342 N N . LYS A 1 166 ? -11.576 -2.570 -16.764 1.00 93.81 166 LYS A N 1
ATOM 1343 C CA . LYS A 1 166 ? -11.814 -3.898 -17.355 1.00 93.81 166 LYS A CA 1
ATOM 1344 C C . LYS A 1 166 ? -11.515 -3.906 -18.846 1.00 93.81 166 LYS A C 1
ATOM 1346 O O . LYS A 1 166 ? -10.851 -4.824 -19.312 1.00 93.81 166 LYS A O 1
ATOM 1351 N N . GLU A 1 167 ? -11.998 -2.902 -19.570 1.00 96.81 167 GLU A N 1
ATOM 1352 C CA . GLU A 1 167 ? -11.786 -2.782 -21.012 1.00 96.81 167 GLU A CA 1
ATOM 1353 C C . GLU A 1 167 ? -10.298 -2.628 -21.339 1.00 96.81 167 GLU A C 1
ATOM 1355 O O . GLU A 1 167 ? -9.788 -3.357 -22.188 1.00 96.81 167 GLU A O 1
ATOM 1360 N N . VAL A 1 168 ? -9.573 -1.777 -20.602 1.00 95.25 168 VAL A N 1
ATOM 1361 C CA . VAL A 1 168 ? -8.120 -1.600 -20.772 1.00 95.25 168 VAL A CA 1
ATOM 1362 C C . VAL A 1 168 ? -7.359 -2.902 -20.504 1.00 95.25 168 VAL A C 1
ATOM 1364 O O . VAL A 1 168 ? -6.496 -3.279 -21.296 1.00 95.25 168 VAL A O 1
ATOM 1367 N N . HIS A 1 169 ? -7.680 -3.623 -19.424 1.00 94.12 169 HIS A N 1
ATOM 1368 C CA . HIS A 1 169 ? -7.035 -4.906 -19.130 1.00 94.12 169 HIS A CA 1
ATOM 1369 C C . HIS A 1 169 ? -7.362 -5.970 -20.179 1.00 94.12 169 HIS A C 1
ATOM 1371 O O . HIS A 1 169 ? -6.457 -6.664 -20.633 1.00 94.12 169 HIS A O 1
ATOM 1377 N N . ALA A 1 170 ? -8.626 -6.087 -20.591 1.00 95.94 170 ALA A N 1
ATOM 1378 C CA . ALA A 1 170 ? -9.030 -7.038 -21.621 1.00 95.94 170 ALA A CA 1
ATOM 1379 C C . ALA A 1 170 ? -8.322 -6.745 -22.951 1.00 95.94 170 ALA A C 1
ATOM 1381 O O . ALA A 1 170 ? -7.793 -7.659 -23.579 1.00 95.94 170 ALA A O 1
ATOM 1382 N N . GLN A 1 171 ? -8.242 -5.472 -23.349 1.00 97.50 171 GLN A N 1
ATOM 1383 C CA . GLN A 1 171 ? -7.521 -5.061 -24.548 1.00 97.50 171 GLN A CA 1
ATOM 1384 C C . GLN A 1 171 ? -6.030 -5.398 -24.452 1.00 97.50 171 GLN A C 1
ATOM 1386 O O . GLN A 1 171 ? -5.482 -5.961 -25.399 1.00 97.50 171 GLN A O 1
ATOM 1391 N N . TRP A 1 172 ? -5.380 -5.087 -23.327 1.00 95.69 172 TRP A N 1
ATOM 1392 C CA . TRP A 1 172 ? -3.966 -5.402 -23.111 1.00 95.69 172 TRP A CA 1
ATOM 1393 C C . TRP A 1 172 ? -3.700 -6.910 -23.193 1.00 95.69 172 TRP A C 1
ATOM 1395 O O . TRP A 1 172 ? -2.821 -7.341 -23.936 1.00 95.69 172 TRP A O 1
ATOM 1405 N N . ILE A 1 173 ? -4.517 -7.716 -22.509 1.00 96.50 173 ILE A N 1
ATOM 1406 C CA . ILE A 1 173 ? -4.417 -9.180 -22.508 1.00 96.50 173 ILE A CA 1
ATOM 1407 C C . ILE A 1 173 ? -4.572 -9.745 -23.922 1.00 96.50 173 ILE A C 1
ATOM 1409 O O . ILE A 1 173 ? -3.757 -10.566 -24.341 1.00 96.50 173 ILE A O 1
ATOM 1413 N N . CYS A 1 174 ? -5.578 -9.288 -24.671 1.00 96.69 174 CYS A N 1
ATOM 1414 C CA . CYS A 1 174 ? -5.831 -9.757 -26.032 1.00 96.69 174 CYS A CA 1
ATOM 1415 C C . CYS A 1 174 ? -4.761 -9.299 -27.032 1.00 96.69 174 CYS A C 1
ATOM 1417 O O . CYS A 1 174 ? -4.427 -10.052 -27.940 1.00 96.69 174 CYS A O 1
ATOM 1419 N N . THR A 1 175 ? -4.225 -8.085 -26.879 1.00 97.56 175 THR A N 1
ATOM 1420 C CA . THR A 1 175 ? -3.212 -7.532 -27.797 1.00 97.56 175 THR A CA 1
ATOM 1421 C C . THR A 1 175 ? -1.862 -8.223 -27.617 1.00 97.56 175 THR A C 1
ATOM 1423 O O . THR A 1 175 ? -1.208 -8.561 -28.600 1.00 97.56 175 THR A O 1
ATOM 1426 N N . ASP A 1 176 ? -1.476 -8.485 -26.367 1.00 96.81 176 ASP A N 1
ATOM 1427 C CA . ASP A 1 176 ? -0.190 -9.097 -26.018 1.00 96.81 176 ASP A CA 1
ATOM 1428 C C . ASP A 1 176 ? -0.274 -10.631 -25.867 1.00 96.81 176 ASP A C 1
ATOM 1430 O O . ASP A 1 176 ? 0.703 -11.261 -25.460 1.00 96.81 176 ASP A O 1
ATOM 1434 N N . PHE A 1 177 ? -1.437 -11.238 -26.145 1.00 96.75 177 PHE A N 1
ATOM 1435 C CA . PHE A 1 177 ? -1.721 -12.670 -25.953 1.00 96.75 177 PHE A CA 1
ATOM 1436 C C . PHE A 1 177 ? -1.340 -13.198 -24.555 1.00 96.75 177 PHE A C 1
ATOM 1438 O O . PHE A 1 177 ? -0.780 -14.287 -24.402 1.00 96.75 177 PHE A O 1
ATOM 1445 N N . ARG A 1 178 ? -1.630 -12.419 -23.509 1.00 95.44 178 ARG A N 1
ATOM 1446 C CA . ARG A 1 178 ? -1.340 -12.791 -22.114 1.00 95.44 178 ARG A CA 1
ATOM 1447 C C . ARG A 1 178 ? -2.405 -13.761 -21.580 1.00 95.44 178 ARG A C 1
ATOM 1449 O O . ARG A 1 178 ? -3.550 -13.725 -22.027 1.00 95.44 178 ARG A O 1
ATOM 1456 N N . PRO A 1 179 ? -2.089 -14.604 -20.584 1.00 96.56 179 PRO A N 1
ATOM 1457 C CA . PRO A 1 179 ? -3.118 -15.331 -19.850 1.00 96.56 179 PRO A CA 1
ATOM 1458 C C . PRO A 1 179 ? -3.878 -14.384 -18.909 1.00 96.56 179 PRO A C 1
ATOM 1460 O O . PRO A 1 179 ? -3.277 -13.509 -18.290 1.00 96.56 179 PRO A O 1
ATOM 1463 N N . PHE A 1 180 ? -5.187 -14.591 -18.731 1.00 93.62 180 PHE A N 1
ATOM 1464 C CA . PHE A 1 180 ? -6.000 -13.781 -17.807 1.00 93.62 180 PHE A CA 1
ATOM 1465 C C . PHE A 1 180 ? -5.532 -13.863 -16.345 1.00 93.62 180 PHE A C 1
ATOM 1467 O O . PHE A 1 180 ? -5.712 -12.909 -15.591 1.00 93.62 180 PHE A O 1
ATOM 1474 N N . THR A 1 181 ? -4.871 -14.960 -15.967 1.00 95.25 181 THR A N 1
ATOM 1475 C CA . THR A 1 181 ? -4.308 -15.174 -14.625 1.00 95.25 181 THR A CA 1
ATOM 1476 C C . THR A 1 181 ? -3.214 -14.171 -14.257 1.00 95.25 181 THR A C 1
ATOM 1478 O O . THR A 1 181 ? -2.919 -14.011 -13.079 1.00 95.25 181 THR A O 1
ATOM 1481 N N . ILE A 1 182 ? -2.642 -13.435 -15.221 1.00 95.62 182 ILE A N 1
ATOM 1482 C CA . ILE A 1 182 ? -1.640 -12.395 -14.940 1.00 95.62 182 ILE A CA 1
ATOM 1483 C C . ILE A 1 182 ? -2.185 -11.269 -14.049 1.00 95.62 182 ILE A C 1
ATOM 1485 O O . ILE A 1 182 ? -1.420 -10.628 -13.337 1.00 95.62 182 ILE A O 1
ATOM 1489 N N . LEU A 1 183 ? -3.502 -11.030 -14.061 1.00 92.31 183 LEU A N 1
ATOM 1490 C CA . LEU A 1 183 ? -4.135 -10.013 -13.214 1.00 92.31 183 LEU A CA 1
ATOM 1491 C C . LEU A 1 183 ? -4.157 -10.404 -11.729 1.00 92.31 183 LEU A C 1
ATOM 1493 O O . LEU A 1 183 ? -4.358 -9.537 -10.880 1.00 92.31 183 LEU A O 1
ATOM 1497 N N . GLU A 1 184 ? -3.976 -11.690 -11.431 1.00 91.25 184 GLU A N 1
ATOM 1498 C CA . GLU A 1 184 ? -3.915 -12.247 -10.076 1.00 91.25 184 GLU A CA 1
ATOM 1499 C C . GLU A 1 184 ? -2.468 -12.404 -9.586 1.00 91.25 184 GLU A C 1
ATOM 1501 O O . GLU A 1 184 ? -2.240 -12.755 -8.429 1.00 91.25 184 GLU A O 1
ATOM 1506 N N . ASP A 1 185 ? -1.483 -12.145 -10.452 1.00 93.00 185 ASP A N 1
ATOM 1507 C CA . ASP A 1 185 ? -0.074 -12.261 -10.110 1.00 93.00 185 ASP A CA 1
ATOM 1508 C C . ASP A 1 185 ? 0.345 -11.190 -9.092 1.00 93.00 185 ASP A C 1
ATOM 1510 O O . ASP A 1 185 ? 0.090 -9.992 -9.252 1.00 93.00 185 ASP A O 1
ATOM 1514 N N . TYR A 1 186 ? 1.044 -11.626 -8.043 1.00 87.56 186 TYR A N 1
ATOM 1515 C CA . TYR A 1 186 ? 1.500 -10.745 -6.969 1.00 87.56 186 TYR A CA 1
ATOM 1516 C C . TYR A 1 186 ? 2.490 -9.679 -7.462 1.00 87.56 186 TYR A C 1
ATOM 1518 O O . TYR A 1 186 ? 2.454 -8.532 -7.007 1.00 87.56 186 TYR A O 1
ATOM 1526 N N . GLY A 1 187 ? 3.371 -10.034 -8.402 1.00 87.69 187 GLY A N 1
ATOM 1527 C CA . GLY A 1 187 ? 4.318 -9.097 -9.002 1.00 87.69 187 GLY A CA 1
ATOM 1528 C C . GLY A 1 187 ? 3.598 -8.008 -9.791 1.00 87.69 187 GLY A C 1
ATOM 1529 O O . GLY A 1 187 ? 3.929 -6.826 -9.661 1.00 87.69 187 GLY A O 1
ATOM 1530 N N . PHE A 1 188 ? 2.561 -8.385 -10.539 1.00 89.31 188 PHE A N 1
ATOM 1531 C CA . PHE A 1 188 ? 1.713 -7.432 -11.251 1.00 89.31 188 PHE A CA 1
ATOM 1532 C C . PHE A 1 188 ? 0.956 -6.495 -10.294 1.00 89.31 188 PHE A C 1
ATOM 1534 O O . PHE A 1 188 ? 0.995 -5.274 -10.485 1.00 89.31 188 PHE A O 1
ATOM 1541 N N . GLU A 1 189 ? 0.348 -7.029 -9.224 1.00 84.69 189 GLU A N 1
ATOM 1542 C CA . GLU A 1 189 ? -0.325 -6.216 -8.197 1.00 84.69 189 GLU A CA 1
ATOM 1543 C C . GLU A 1 189 ? 0.642 -5.199 -7.566 1.00 84.69 189 GLU A C 1
ATOM 1545 O O . GLU A 1 189 ? 0.320 -4.018 -7.381 1.00 84.69 189 GLU A O 1
ATOM 1550 N N . HIS A 1 190 ? 1.859 -5.638 -7.250 1.00 81.94 190 HIS A N 1
ATOM 1551 C CA . HIS A 1 190 ? 2.874 -4.769 -6.673 1.00 81.94 190 HIS A CA 1
ATOM 1552 C C . HIS A 1 190 ? 3.261 -3.627 -7.626 1.00 81.94 190 HIS A C 1
ATOM 1554 O O . HIS A 1 190 ? 3.331 -2.468 -7.207 1.00 81.94 190 HIS A O 1
ATOM 1560 N N . LEU A 1 191 ? 3.439 -3.926 -8.916 1.00 83.81 191 LEU A N 1
ATOM 1561 C CA . LEU A 1 191 ? 3.828 -2.937 -9.920 1.00 83.81 191 LEU A CA 1
ATOM 1562 C C . LEU A 1 191 ? 2.780 -1.840 -10.127 1.00 83.81 191 LEU A C 1
ATOM 1564 O O . LEU A 1 191 ? 3.150 -0.663 -10.117 1.00 83.81 191 LEU A O 1
ATOM 1568 N N . ALA A 1 192 ? 1.484 -2.152 -10.269 1.00 84.94 192 ALA A N 1
ATOM 1569 C CA . ALA A 1 192 ? 0.531 -1.053 -10.483 1.00 84.94 192 ALA A CA 1
ATOM 1570 C C . ALA A 1 192 ? 0.204 -0.258 -9.209 1.00 84.94 192 ALA A C 1
ATOM 1572 O O . ALA A 1 192 ? -0.178 0.909 -9.317 1.00 84.94 192 ALA A O 1
ATOM 1573 N N . ASN A 1 193 ? 0.462 -0.812 -8.016 1.00 79.00 193 ASN A N 1
ATOM 1574 C CA . ASN A 1 193 ? 0.493 -0.011 -6.789 1.00 79.00 193 ASN A CA 1
ATOM 1575 C C . ASN A 1 193 ? 1.636 1.019 -6.818 1.00 79.00 193 ASN A C 1
ATOM 1577 O O . ASN A 1 193 ? 1.441 2.152 -6.386 1.00 79.00 193 ASN A O 1
ATOM 1581 N N . ILE A 1 194 ? 2.810 0.674 -7.362 1.00 75.44 194 ILE A N 1
ATOM 1582 C CA . ILE A 1 194 ? 3.914 1.636 -7.536 1.00 75.44 194 ILE A CA 1
ATOM 1583 C C . ILE A 1 194 ? 3.524 2.724 -8.546 1.00 75.44 194 ILE A C 1
ATOM 1585 O O . ILE A 1 194 ? 3.740 3.910 -8.288 1.00 75.44 194 ILE A O 1
ATOM 1589 N N . ALA A 1 195 ? 2.882 2.344 -9.653 1.00 75.31 195 ALA A N 1
ATOM 1590 C CA . ALA A 1 195 ? 2.440 3.282 -10.686 1.00 75.31 195 ALA A CA 1
ATOM 1591 C C . ALA A 1 195 ? 1.395 4.306 -10.189 1.00 75.31 195 ALA A C 1
ATOM 1593 O O . ALA A 1 195 ? 1.290 5.397 -10.743 1.00 75.31 195 ALA A O 1
ATOM 1594 N N . GLU A 1 196 ? 0.649 4.018 -9.112 1.00 69.81 196 GLU A N 1
ATOM 1595 C CA . GLU A 1 196 ? -0.274 4.985 -8.488 1.00 69.81 196 GLU A CA 1
ATOM 1596 C C . GLU A 1 196 ? 0.403 6.227 -7.904 1.00 69.81 196 GLU A C 1
ATOM 1598 O O . GLU A 1 196 ? -0.270 7.226 -7.631 1.00 69.81 196 GLU A O 1
ATOM 1603 N N . HIS A 1 197 ? 1.715 6.178 -7.694 1.00 60.97 197 HIS A N 1
ATOM 1604 C CA . HIS A 1 197 ? 2.447 7.225 -6.997 1.00 60.97 197 HIS A CA 1
ATOM 1605 C C . HIS A 1 197 ? 3.035 8.313 -7.907 1.00 60.97 197 HIS A C 1
ATOM 1607 O O . HIS A 1 197 ? 3.607 9.267 -7.379 1.00 60.97 197 HIS A O 1
ATOM 1613 N N . GLY A 1 198 ? 2.854 8.238 -9.232 1.00 54.03 198 GLY A N 1
ATOM 1614 C CA . GLY A 1 198 ? 3.399 9.222 -10.172 1.00 54.03 198 GLY A CA 1
ATOM 1615 C C . GLY A 1 198 ? 2.420 9.642 -11.270 1.00 54.03 198 GLY A C 1
ATOM 1616 O O . GLY A 1 198 ? 1.807 8.807 -11.921 1.00 54.03 198 GLY A O 1
ATOM 1617 N N . LEU A 1 199 ? 2.319 10.951 -11.519 1.00 56.41 199 LEU A N 1
ATOM 1618 C CA . LEU A 1 199 ? 1.841 11.514 -12.791 1.00 56.41 199 LEU A CA 1
ATOM 1619 C C . LEU A 1 199 ? 3.016 11.533 -13.782 1.00 56.41 199 LEU A C 1
ATOM 1621 O O . LEU A 1 199 ? 3.471 12.600 -14.183 1.00 56.41 199 LEU A O 1
ATOM 1625 N N . VAL A 1 200 ? 3.581 10.367 -14.083 1.00 68.50 200 VAL A N 1
ATOM 1626 C CA . VAL A 1 200 ? 4.760 10.250 -14.954 1.00 68.50 200 VAL A CA 1
ATOM 1627 C C . VAL A 1 200 ? 4.352 9.535 -16.234 1.00 68.50 200 VAL A C 1
ATOM 1629 O O . VAL A 1 200 ? 3.545 8.605 -16.190 1.00 68.50 200 VAL A O 1
ATOM 1632 N N . ASP A 1 201 ? 4.886 9.985 -17.370 1.00 79.12 201 ASP A N 1
ATOM 1633 C CA . ASP A 1 201 ? 4.690 9.307 -18.648 1.00 79.12 201 ASP A CA 1
ATOM 1634 C C . ASP A 1 201 ? 5.246 7.876 -18.556 1.00 79.12 201 ASP A C 1
ATOM 1636 O O . ASP A 1 201 ? 6.404 7.653 -18.192 1.00 79.12 201 ASP A O 1
ATOM 1640 N N . ALA A 1 202 ? 4.412 6.889 -18.887 1.00 77.06 202 ALA A N 1
ATOM 1641 C CA . ALA A 1 202 ? 4.775 5.477 -18.837 1.00 77.06 202 ALA A CA 1
ATOM 1642 C C . ALA A 1 202 ? 6.001 5.160 -19.709 1.00 77.06 202 ALA A C 1
ATOM 1644 O O . ALA A 1 202 ? 6.762 4.249 -19.381 1.00 77.06 202 ALA A O 1
ATOM 1645 N N . LYS A 1 203 ? 6.218 5.920 -20.791 1.00 82.88 203 LYS A N 1
ATOM 1646 C CA . LYS A 1 203 ? 7.372 5.733 -21.684 1.00 82.88 203 LYS A CA 1
ATOM 1647 C C . LYS A 1 203 ? 8.703 6.088 -21.034 1.00 82.88 203 LYS A C 1
ATOM 1649 O O . LYS A 1 203 ? 9.716 5.500 -21.389 1.00 82.88 203 LYS A O 1
ATOM 1654 N N . GLU A 1 204 ? 8.699 7.043 -20.111 1.00 81.69 204 GLU A N 1
ATOM 1655 C CA . GLU A 1 204 ? 9.905 7.459 -19.393 1.00 81.69 204 GLU A CA 1
ATOM 1656 C C . GLU A 1 204 ? 10.172 6.565 -18.178 1.00 81.69 204 GLU A C 1
ATOM 1658 O O . GLU A 1 204 ? 11.316 6.419 -17.752 1.00 81.69 204 GLU A O 1
ATOM 1663 N N . LEU A 1 205 ? 9.118 5.957 -17.624 1.00 81.75 205 LEU A N 1
ATOM 1664 C CA . LEU A 1 205 ? 9.201 5.179 -16.392 1.00 81.75 205 LEU A CA 1
ATOM 1665 C C . LEU A 1 205 ? 9.565 3.708 -16.626 1.00 81.75 205 LEU A C 1
ATOM 1667 O O . LEU A 1 205 ? 10.246 3.103 -15.796 1.00 81.75 205 LEU A O 1
ATOM 1671 N N . LEU A 1 206 ? 9.073 3.103 -17.710 1.00 86.12 206 LEU A N 1
ATOM 1672 C CA . LEU A 1 206 ? 9.236 1.670 -17.924 1.00 86.12 206 LEU A CA 1
ATOM 1673 C C . LEU A 1 206 ? 10.620 1.358 -18.518 1.00 86.12 206 LEU A C 1
ATOM 1675 O O . LEU A 1 206 ? 10.960 1.873 -19.584 1.00 86.12 206 LEU A O 1
ATOM 1679 N N . PRO A 1 207 ? 11.423 0.495 -17.868 1.00 91.44 207 PRO A N 1
ATOM 1680 C CA . PRO A 1 207 ? 12.710 0.090 -18.410 1.00 91.44 207 PRO A CA 1
ATOM 1681 C C . PRO A 1 207 ? 12.531 -0.692 -19.715 1.00 91.44 207 PRO A C 1
ATOM 1683 O O . PRO A 1 207 ? 11.539 -1.396 -19.918 1.00 91.44 207 PRO A O 1
ATOM 1686 N N . SER A 1 208 ? 13.534 -0.618 -20.592 1.00 94.31 208 SER A N 1
ATOM 1687 C CA . SER A 1 208 ? 13.570 -1.470 -21.782 1.00 94.31 208 SER A CA 1
ATOM 1688 C C . SER A 1 208 ? 13.654 -2.952 -21.391 1.00 94.31 208 SER A C 1
ATOM 1690 O O . SER A 1 208 ? 14.192 -3.293 -20.335 1.00 94.31 208 SER A O 1
ATOM 1692 N N . TRP A 1 209 ? 13.186 -3.853 -22.259 1.00 92.75 209 TRP A N 1
ATOM 1693 C CA . TRP A 1 209 ? 13.231 -5.295 -21.978 1.00 92.75 209 TRP A CA 1
ATOM 1694 C C . TRP A 1 209 ? 14.666 -5.807 -21.732 1.00 92.75 209 TRP A C 1
ATOM 1696 O O . TRP A 1 209 ? 14.880 -6.653 -20.865 1.00 92.75 209 TRP A O 1
ATOM 1706 N N . HIS A 1 210 ? 15.660 -5.242 -22.428 1.00 95.94 210 HIS A N 1
ATOM 1707 C CA . HIS A 1 210 ? 17.075 -5.558 -22.217 1.00 95.94 210 HIS A CA 1
ATOM 1708 C C . HIS A 1 210 ? 17.521 -5.178 -20.802 1.00 95.94 210 HIS A C 1
ATOM 1710 O O . HIS A 1 210 ? 18.184 -5.958 -20.127 1.00 95.94 210 HIS A O 1
ATOM 1716 N N . THR A 1 211 ? 17.115 -3.996 -20.328 1.00 95.06 211 THR A N 1
ATOM 1717 C CA . THR A 1 211 ? 17.413 -3.525 -18.969 1.00 95.06 211 THR A CA 1
ATOM 1718 C C . THR A 1 211 ? 16.809 -4.453 -17.918 1.00 95.06 211 THR A C 1
ATOM 1720 O O . THR A 1 211 ? 17.470 -4.775 -16.936 1.00 95.06 211 THR A O 1
ATOM 1723 N N . VAL A 1 212 ? 15.572 -4.915 -18.129 1.00 93.81 212 VAL A N 1
ATOM 1724 C CA . VAL A 1 212 ? 14.930 -5.884 -17.227 1.00 93.81 212 VAL A CA 1
ATOM 1725 C C . VAL A 1 212 ? 15.707 -7.201 -17.203 1.00 93.81 212 VAL A C 1
ATOM 1727 O O . VAL A 1 212 ? 15.980 -7.708 -16.122 1.00 93.81 212 VAL A O 1
ATOM 1730 N N . THR A 1 213 ? 16.104 -7.716 -18.368 1.00 94.94 213 THR A N 1
ATOM 1731 C CA . THR A 1 213 ? 16.844 -8.986 -18.484 1.00 94.94 213 THR A CA 1
ATOM 1732 C C . THR A 1 213 ? 18.179 -8.919 -17.746 1.00 94.94 213 THR A C 1
ATOM 1734 O O . THR A 1 213 ? 18.426 -9.738 -16.868 1.00 94.94 213 THR A O 1
ATOM 1737 N N . HIS A 1 214 ? 18.978 -7.876 -17.998 1.00 94.81 214 HIS A N 1
ATOM 1738 C CA . HIS A 1 214 ? 20.248 -7.669 -17.297 1.00 94.81 214 HIS A CA 1
ATOM 1739 C C . HIS A 1 214 ? 20.077 -7.589 -15.778 1.00 94.81 214 HIS A C 1
ATOM 1741 O O . HIS A 1 214 ? 20.824 -8.221 -15.042 1.00 94.81 214 HIS A O 1
ATOM 1747 N N . ASN A 1 215 ? 19.062 -6.863 -15.300 1.00 93.94 215 ASN A N 1
ATOM 1748 C CA . ASN A 1 215 ? 18.812 -6.756 -13.865 1.00 93.94 215 ASN A CA 1
ATOM 1749 C C . ASN A 1 215 ? 18.430 -8.102 -13.235 1.00 93.94 215 ASN A C 1
ATOM 1751 O O . ASN A 1 215 ? 18.786 -8.356 -12.088 1.00 93.94 215 ASN A O 1
ATOM 1755 N N . VAL A 1 216 ? 17.686 -8.949 -13.952 1.00 94.50 216 VAL A N 1
ATOM 1756 C CA . VAL A 1 216 ? 17.320 -10.287 -13.469 1.00 94.50 216 VAL A CA 1
ATOM 1757 C C . VAL A 1 216 ? 18.551 -11.190 -13.410 1.00 94.50 216 VAL A C 1
ATOM 1759 O O . VAL A 1 216 ? 18.751 -11.850 -12.392 1.00 94.50 216 VAL A O 1
ATOM 1762 N N . ASP A 1 217 ? 19.400 -11.168 -14.438 1.00 95.19 217 ASP A N 1
ATOM 1763 C CA . ASP A 1 217 ? 20.642 -11.950 -14.473 1.00 95.19 217 ASP A CA 1
ATOM 1764 C C . ASP A 1 217 ? 21.602 -11.530 -13.346 1.00 95.19 217 ASP A C 1
ATOM 1766 O O . ASP A 1 217 ? 22.125 -12.373 -12.614 1.00 95.19 217 ASP A O 1
ATOM 1770 N N . ASP A 1 218 ? 21.762 -10.221 -13.132 1.00 95.19 218 ASP A N 1
ATOM 1771 C CA . ASP A 1 218 ? 22.584 -9.659 -12.055 1.00 95.19 218 ASP A CA 1
ATOM 1772 C C . ASP A 1 218 ? 22.051 -10.005 -10.656 1.00 95.19 218 ASP A C 1
ATOM 1774 O O . ASP A 1 218 ? 22.823 -10.113 -9.699 1.00 95.19 218 ASP A O 1
ATOM 1778 N N . LEU A 1 219 ? 20.728 -10.131 -10.506 1.00 91.50 219 LEU A N 1
ATOM 1779 C CA . LEU A 1 219 ? 20.102 -10.570 -9.258 1.00 91.50 219 LEU A CA 1
ATOM 1780 C C . LEU A 1 219 ? 20.272 -12.074 -9.040 1.00 91.50 219 LEU A C 1
ATOM 1782 O O . LEU A 1 219 ? 20.461 -12.483 -7.901 1.00 91.50 219 LEU A O 1
ATOM 1786 N N . ALA A 1 220 ? 20.226 -12.877 -10.102 1.00 92.06 220 ALA A N 1
ATOM 1787 C CA . ALA A 1 220 ? 20.424 -14.322 -10.026 1.00 92.06 220 ALA A CA 1
ATOM 1788 C C . ALA A 1 220 ? 21.887 -14.712 -9.747 1.00 92.06 220 ALA A C 1
ATOM 1790 O O . ALA A 1 220 ? 22.144 -15.787 -9.210 1.00 92.06 220 ALA A O 1
ATOM 1791 N N . ALA A 1 221 ? 22.844 -13.851 -10.105 1.00 94.19 221 ALA A N 1
ATOM 1792 C CA . ALA A 1 221 ? 24.270 -14.063 -9.864 1.00 94.19 221 ALA A CA 1
ATOM 1793 C C . ALA A 1 221 ? 24.726 -13.772 -8.417 1.00 94.19 221 ALA A C 1
ATOM 1795 O O . ALA A 1 221 ? 25.888 -14.027 -8.091 1.00 94.19 221 ALA A O 1
ATOM 1796 N N . LYS A 1 222 ? 23.854 -13.209 -7.571 1.00 89.81 222 LYS A N 1
ATOM 1797 C CA . LYS A 1 222 ? 24.134 -12.860 -6.167 1.00 89.81 222 LYS A CA 1
ATOM 1798 C C . LYS A 1 222 ? 23.610 -13.920 -5.210 1.00 89.81 222 LYS A C 1
ATOM 1800 O O . LYS A 1 222 ? 24.317 -14.164 -4.208 1.00 89.81 222 LYS A O 1
#

Radius of gyration: 22.63 Å; chains: 1; bounding box: 47×59×65 Å

pLDDT: mean 71.82, std 22.84, range [26.98, 97.56]